Protein AF-A0A8S3SAE7-F1 (afdb_monomer)

Radius of gyration: 24.14 Å; Cα contacts (8 Å, |Δi|>4): 87; chains: 1; bounding box: 45×68×53 Å

Structure (mmCIF, N/CA/C/O backbone):
data_AF-A0A8S3SAE7-F1
#
_entry.id   AF-A0A8S3SAE7-F1
#
loop_
_atom_site.group_PDB
_atom_site.id
_atom_site.type_symbol
_atom_site.label_atom_id
_atom_site.label_alt_id
_atom_site.label_comp_id
_atom_site.label_asym_id
_atom_site.label_entity_id
_atom_site.label_seq_id
_atom_site.pdbx_PDB_ins_code
_atom_site.Cartn_x
_atom_site.Cartn_y
_atom_site.Cartn_z
_atom_site.occupancy
_atom_site.B_iso_or_equiv
_atom_site.auth_seq_id
_atom_site.auth_comp_id
_atom_site.auth_asym_id
_atom_site.auth_atom_id
_atom_site.pdbx_PDB_model_num
ATOM 1 N N . MET A 1 1 ? -17.101 3.434 15.529 1.00 53.03 1 MET A N 1
ATOM 2 C CA . MET A 1 1 ? -16.569 3.908 14.226 1.00 53.03 1 MET A CA 1
ATOM 3 C C . MET A 1 1 ? -16.354 2.682 13.345 1.00 53.03 1 MET A C 1
ATOM 5 O O . MET A 1 1 ? -16.232 1.608 13.923 1.00 53.03 1 MET A O 1
ATOM 9 N N . PRO A 1 2 ? -16.401 2.762 12.004 1.00 58.50 2 PRO A N 1
ATOM 10 C CA . PRO A 1 2 ? -16.362 1.563 11.173 1.00 58.50 2 PRO A CA 1
ATOM 11 C C . PRO A 1 2 ? -14.932 1.008 11.157 1.00 58.50 2 PRO A C 1
ATOM 13 O O . PRO A 1 2 ? -14.139 1.357 10.289 1.00 58.50 2 PRO A O 1
ATOM 16 N N . ASN A 1 3 ? -14.592 0.168 12.139 1.00 67.94 3 ASN A N 1
ATOM 17 C CA . ASN A 1 3 ? -13.267 -0.455 12.265 1.00 67.94 3 ASN A CA 1
ATOM 18 C C . ASN A 1 3 ? -12.884 -1.202 10.973 1.00 67.94 3 ASN A C 1
ATOM 20 O O . ASN A 1 3 ? -11.733 -1.185 10.555 1.00 67.94 3 ASN A O 1
ATOM 24 N N . TYR A 1 4 ? -13.876 -1.766 10.276 1.00 73.88 4 TYR A N 1
ATOM 25 C CA . TYR A 1 4 ? -13.697 -2.432 8.986 1.00 73.88 4 TYR A CA 1
ATOM 26 C C . TYR A 1 4 ? -13.246 -1.487 7.861 1.00 73.88 4 TYR A C 1
ATOM 28 O O . TYR A 1 4 ? -12.428 -1.881 7.039 1.00 73.88 4 TYR A O 1
ATOM 36 N N . ALA A 1 5 ? -13.726 -0.238 7.814 1.00 73.00 5 ALA A N 1
ATOM 37 C CA . ALA A 1 5 ? -13.374 0.693 6.738 1.00 73.00 5 ALA A CA 1
ATOM 38 C C . ALA A 1 5 ? -11.902 1.117 6.825 1.00 73.00 5 ALA A C 1
ATOM 40 O O . ALA A 1 5 ? -11.246 1.315 5.806 1.00 73.00 5 ALA A O 1
ATOM 41 N N . ILE A 1 6 ? -11.380 1.209 8.051 1.00 73.81 6 ILE A N 1
ATOM 42 C CA . ILE A 1 6 ? -9.966 1.477 8.316 1.00 73.81 6 ILE A CA 1
ATOM 43 C C . ILE A 1 6 ? -9.106 0.272 7.918 1.00 73.81 6 ILE A C 1
ATOM 45 O O . ILE A 1 6 ? -8.094 0.441 7.248 1.00 73.81 6 ILE A O 1
ATOM 49 N N . VAL A 1 7 ? -9.534 -0.943 8.269 1.00 75.56 7 VAL A N 1
ATOM 50 C CA . VAL A 1 7 ? -8.826 -2.176 7.892 1.00 75.56 7 VAL A CA 1
ATOM 51 C C . VAL A 1 7 ? -8.757 -2.336 6.372 1.00 75.56 7 VAL A C 1
ATOM 53 O O . VA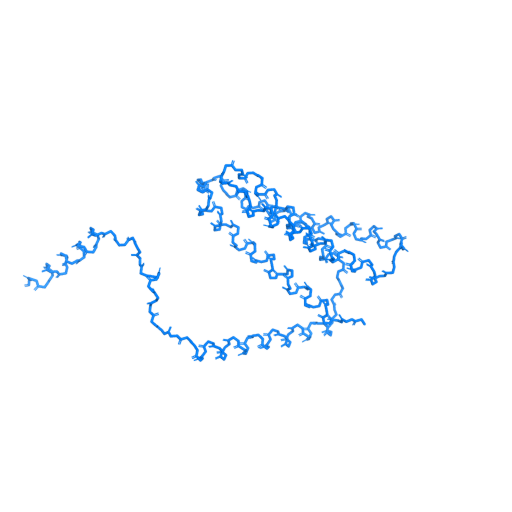L A 1 7 ? -7.683 -2.578 5.832 1.00 75.56 7 VAL A O 1
ATOM 56 N N . VAL A 1 8 ? -9.875 -2.138 5.670 1.00 78.25 8 VAL A N 1
ATOM 57 C CA . VAL A 1 8 ? -9.914 -2.203 4.200 1.00 78.25 8 VAL A CA 1
ATOM 58 C C . VAL A 1 8 ? -9.041 -1.109 3.583 1.00 78.25 8 VAL A C 1
ATOM 60 O O . VAL A 1 8 ? -8.270 -1.387 2.671 1.00 78.25 8 VAL A O 1
ATOM 63 N N . SER A 1 9 ? -9.107 0.113 4.124 1.00 75.31 9 SER A N 1
ATOM 64 C CA . SER A 1 9 ? -8.238 1.227 3.731 1.00 75.31 9 SER A CA 1
ATOM 65 C C . SER A 1 9 ? -6.748 0.859 3.795 1.00 75.31 9 SER A C 1
ATOM 67 O O . SER A 1 9 ? -6.010 1.191 2.864 1.00 75.31 9 SER A O 1
ATOM 69 N N . ASN A 1 10 ? -6.336 0.164 4.860 1.00 75.69 10 ASN A N 1
ATOM 70 C CA . ASN A 1 10 ? -4.964 -0.287 5.059 1.00 75.69 10 ASN A CA 1
ATOM 71 C C . ASN A 1 10 ? -4.545 -1.339 4.043 1.00 75.69 10 ASN A C 1
ATOM 73 O O . ASN A 1 10 ? -3.554 -1.162 3.348 1.00 75.69 10 ASN A O 1
ATOM 77 N N . ILE A 1 11 ? -5.358 -2.384 3.890 1.00 78.25 11 ILE A N 1
ATOM 78 C CA . ILE A 1 11 ? -5.071 -3.475 2.957 1.00 78.25 11 ILE A CA 1
ATOM 79 C C . ILE A 1 11 ? -4.871 -2.930 1.539 1.00 78.25 11 ILE A C 1
ATOM 81 O O . ILE A 1 11 ? -3.949 -3.347 0.847 1.00 78.25 11 ILE A O 1
ATOM 85 N N . THR A 1 12 ? -5.696 -1.972 1.106 1.00 79.38 12 THR A N 1
ATOM 86 C CA . THR A 1 12 ? -5.551 -1.348 -0.216 1.00 79.38 12 THR A CA 1
ATOM 87 C C . THR A 1 12 ? -4.252 -0.555 -0.355 1.00 79.38 12 THR A C 1
ATOM 89 O O . THR A 1 12 ? -3.626 -0.608 -1.412 1.00 79.38 12 THR A O 1
ATOM 92 N N . CYS A 1 13 ? -3.847 0.183 0.681 1.00 74.19 13 CYS A N 1
ATOM 93 C CA . CYS A 1 13 ? -2.623 0.978 0.627 1.00 74.19 13 CYS A CA 1
ATOM 94 C C . CYS A 1 13 ? -1.376 0.093 0.673 1.00 74.19 13 CYS A C 1
ATOM 96 O O . CYS A 1 13 ? -0.511 0.231 -0.188 1.00 74.19 13 CYS A O 1
ATOM 98 N N . ASP A 1 14 ? -1.339 -0.873 1.596 1.00 76.38 14 ASP A N 1
ATOM 99 C CA . ASP A 1 14 ? -0.269 -1.864 1.703 1.00 76.38 14 ASP A CA 1
ATOM 100 C C . ASP A 1 14 ? -0.117 -2.620 0.379 1.00 76.38 14 ASP A C 1
ATOM 102 O O . ASP A 1 14 ? 0.975 -2.689 -0.176 1.00 76.38 14 ASP A O 1
ATOM 106 N N . TRP A 1 15 ? -1.220 -3.119 -0.189 1.00 78.69 15 TRP A N 1
ATOM 107 C CA . TRP A 1 15 ? -1.202 -3.812 -1.477 1.00 78.69 15 TRP A CA 1
ATOM 108 C C . TRP A 1 15 ? -0.644 -2.939 -2.605 1.00 78.69 15 TRP A C 1
ATOM 110 O O . TRP A 1 15 ? 0.219 -3.390 -3.359 1.00 78.69 15 TRP A O 1
ATOM 120 N N . GLY A 1 16 ? -1.117 -1.694 -2.729 1.00 74.31 16 GLY A N 1
ATOM 121 C CA . GLY A 1 16 ? -0.660 -0.765 -3.763 1.00 74.31 16 GLY A CA 1
ATOM 122 C C . GLY A 1 16 ? 0.819 -0.409 -3.618 1.00 74.31 16 GLY A C 1
ATOM 123 O O . GLY A 1 16 ? 1.561 -0.456 -4.598 1.00 74.31 16 GLY A O 1
ATOM 124 N N . LEU A 1 17 ? 1.263 -0.121 -2.393 1.00 71.75 17 LEU A N 1
ATOM 125 C CA . LEU A 1 17 ? 2.653 0.188 -2.083 1.00 71.75 17 LEU A CA 1
ATOM 126 C C . LEU A 1 17 ? 3.567 -1.008 -2.362 1.00 71.75 17 LEU A C 1
ATOM 128 O O . LEU A 1 17 ? 4.572 -0.840 -3.046 1.00 71.75 17 LEU A O 1
ATOM 132 N N . TYR A 1 18 ? 3.211 -2.205 -1.884 1.00 72.69 18 TYR A N 1
ATOM 133 C CA . TYR A 1 18 ? 3.999 -3.418 -2.114 1.00 72.69 18 TYR A CA 1
ATOM 134 C C . TYR A 1 18 ? 4.082 -3.765 -3.595 1.00 72.69 18 TYR A C 1
ATOM 136 O O . TYR A 1 18 ? 5.172 -4.018 -4.093 1.00 72.69 18 TYR A O 1
ATOM 144 N N . THR A 1 19 ? 2.958 -3.708 -4.310 1.00 76.25 19 THR A N 1
ATOM 145 C CA . THR A 1 19 ? 2.910 -3.920 -5.762 1.00 76.25 19 THR A CA 1
ATOM 146 C C . THR A 1 19 ? 3.891 -2.986 -6.468 1.00 76.25 19 THR A C 1
ATOM 148 O O . THR A 1 19 ? 4.748 -3.439 -7.221 1.00 76.25 19 THR A O 1
ATOM 151 N N . LEU A 1 20 ? 3.828 -1.684 -6.183 1.00 69.06 20 LEU A N 1
ATOM 152 C CA . LEU A 1 20 ? 4.738 -0.711 -6.785 1.00 69.06 20 LEU A CA 1
ATOM 153 C C . LEU A 1 20 ? 6.193 -0.995 -6.418 1.00 69.06 20 LEU A C 1
ATOM 155 O O . LEU A 1 20 ? 7.035 -1.055 -7.304 1.00 69.06 20 LEU A O 1
ATOM 159 N N . LEU A 1 21 ? 6.485 -1.236 -5.142 1.00 67.94 21 LEU A N 1
ATOM 160 C CA . LEU A 1 21 ? 7.829 -1.549 -4.659 1.00 67.94 21 LEU A CA 1
ATOM 161 C C . LEU A 1 21 ? 8.436 -2.768 -5.371 1.00 67.94 21 LEU A C 1
ATOM 163 O O . LEU A 1 21 ? 9.605 -2.742 -5.749 1.00 67.94 21 LEU A O 1
ATOM 167 N N . THR A 1 22 ? 7.632 -3.815 -5.574 1.00 71.00 22 THR A N 1
ATOM 168 C CA . THR A 1 22 ? 8.045 -5.059 -6.229 1.00 71.00 22 THR A CA 1
ATOM 169 C C . THR A 1 22 ? 8.258 -4.884 -7.731 1.00 71.00 22 THR A C 1
ATOM 171 O O . THR A 1 22 ? 9.202 -5.457 -8.266 1.00 71.00 22 THR A O 1
ATOM 174 N N . TYR A 1 23 ? 7.438 -4.078 -8.412 1.00 68.38 23 TYR A N 1
ATOM 175 C CA . TYR A 1 23 ? 7.552 -3.877 -9.861 1.00 68.38 23 TYR A CA 1
ATOM 176 C C . TYR A 1 23 ? 8.497 -2.740 -10.268 1.00 68.38 23 TYR A C 1
ATOM 178 O O . TYR A 1 23 ? 8.923 -2.712 -11.418 1.00 68.38 23 TYR A O 1
ATOM 186 N N . ILE A 1 24 ? 8.881 -1.835 -9.359 1.00 67.88 24 ILE A N 1
ATOM 187 C CA . ILE A 1 24 ? 9.897 -0.794 -9.608 1.00 67.88 24 ILE A CA 1
ATOM 188 C C . ILE A 1 24 ? 11.199 -1.357 -10.215 1.00 67.88 24 ILE A C 1
ATOM 190 O O . ILE A 1 24 ? 11.619 -0.833 -11.248 1.00 67.88 24 ILE A O 1
ATOM 194 N N . PRO A 1 25 ? 11.849 -2.398 -9.653 1.00 60.59 25 PRO A N 1
ATOM 195 C CA . PRO A 1 25 ? 13.101 -2.915 -10.212 1.00 60.59 25 PRO A CA 1
ATOM 196 C C . PRO A 1 25 ? 12.914 -3.552 -11.595 1.00 60.59 25 PRO A C 1
ATOM 198 O O . PRO A 1 25 ? 13.754 -3.356 -12.470 1.00 60.59 25 PRO A O 1
ATOM 201 N N . THR A 1 26 ? 11.801 -4.253 -11.822 1.00 64.25 26 THR A N 1
ATOM 202 C CA . THR A 1 26 ? 11.459 -4.848 -13.124 1.00 64.25 26 THR A CA 1
ATOM 203 C C . THR A 1 26 ? 11.170 -3.769 -14.168 1.00 64.25 26 THR A C 1
ATOM 205 O O . THR A 1 26 ? 11.723 -3.804 -15.260 1.00 64.25 26 THR A O 1
ATOM 208 N N . TYR A 1 27 ? 10.408 -2.732 -13.809 1.00 64.50 27 TYR A N 1
ATOM 209 C CA . TYR A 1 27 ? 10.150 -1.570 -14.663 1.00 64.50 27 TYR A CA 1
ATOM 210 C C . TYR A 1 27 ? 11.443 -0.836 -15.048 1.00 64.50 27 TYR A C 1
ATOM 212 O O . TYR A 1 27 ? 11.647 -0.489 -16.210 1.00 64.50 27 TYR A O 1
ATOM 220 N N . MET A 1 28 ? 12.354 -0.630 -14.091 1.00 59.62 28 MET A N 1
ATOM 221 C CA . MET A 1 28 ? 13.653 -0.005 -14.359 1.00 59.62 28 MET A CA 1
ATOM 222 C C . MET A 1 28 ? 14.570 -0.866 -15.240 1.00 59.62 28 MET A C 1
ATOM 224 O O . MET A 1 28 ? 15.429 -0.313 -15.923 1.00 59.62 28 MET A O 1
ATOM 228 N N . ASN A 1 29 ? 14.413 -2.191 -15.244 1.00 54.66 29 ASN A N 1
ATOM 229 C CA . ASN A 1 29 ? 15.194 -3.082 -16.103 1.00 54.66 29 ASN A CA 1
ATOM 230 C C . ASN A 1 29 ? 14.606 -3.134 -17.524 1.00 54.66 29 ASN A C 1
ATOM 232 O O . ASN A 1 29 ? 15.287 -2.802 -18.496 1.00 54.66 29 ASN A O 1
ATOM 236 N N . ASP A 1 30 ? 13.311 -3.431 -17.624 1.00 55.91 30 ASP A N 1
ATOM 237 C CA . ASP A 1 30 ? 12.653 -3.761 -18.889 1.00 55.91 30 ASP A CA 1
ATOM 238 C C . ASP A 1 30 ? 12.303 -2.524 -19.729 1.00 55.91 30 ASP A C 1
ATOM 240 O O . ASP A 1 30 ? 12.426 -2.548 -20.956 1.00 55.91 30 ASP A O 1
ATOM 244 N N . VAL A 1 31 ? 11.888 -1.422 -19.089 1.00 55.84 31 VAL A N 1
ATOM 245 C CA . VAL A 1 31 ? 11.412 -0.205 -19.781 1.00 55.84 31 VAL A CA 1
ATOM 246 C C . VAL A 1 31 ? 12.526 0.829 -19.958 1.00 55.84 31 VAL A C 1
ATOM 248 O O . VAL A 1 31 ? 12.522 1.600 -20.918 1.00 55.84 31 VAL A O 1
ATOM 251 N N . LEU A 1 32 ? 13.494 0.855 -19.040 1.00 51.69 32 LEU A N 1
ATOM 252 C CA . LEU A 1 32 ? 14.488 1.929 -18.947 1.00 51.69 32 LEU A CA 1
ATOM 253 C C . LEU A 1 32 ? 15.868 1.556 -19.508 1.00 51.69 32 LEU A C 1
ATOM 255 O O . LEU A 1 32 ? 16.659 2.456 -19.781 1.00 51.69 32 LEU A O 1
ATOM 259 N N . LYS A 1 33 ? 16.159 0.253 -19.673 1.00 55.09 33 LYS A N 1
ATOM 260 C CA . LYS A 1 33 ? 17.420 -0.299 -20.214 1.00 55.09 33 LYS A CA 1
ATOM 261 C C . LYS A 1 33 ? 18.700 0.323 -19.629 1.00 55.09 33 LYS A C 1
ATOM 263 O O . LYS A 1 33 ? 19.691 0.491 -20.339 1.00 55.09 33 LYS A O 1
ATOM 268 N N . LEU A 1 34 ? 18.688 0.700 -18.350 1.00 53.72 34 LEU A N 1
ATOM 269 C CA . LEU A 1 34 ? 19.853 1.306 -17.707 1.00 53.72 34 LEU A CA 1
ATOM 270 C C . LEU A 1 34 ? 20.878 0.247 -17.299 1.00 53.72 34 LEU A C 1
ATOM 272 O O . LEU A 1 34 ? 20.532 -0.792 -16.741 1.00 53.72 34 LEU A O 1
ATOM 276 N N . ASP A 1 35 ? 22.148 0.560 -17.547 1.00 51.00 35 ASP A N 1
ATOM 277 C CA . ASP A 1 35 ? 23.290 -0.288 -17.223 1.00 51.00 35 ASP A CA 1
ATOM 278 C C . ASP A 1 35 ? 23.339 -0.599 -15.711 1.00 51.00 35 ASP A C 1
ATOM 280 O O . ASP A 1 35 ? 23.174 0.276 -14.851 1.00 51.00 35 ASP A O 1
ATOM 284 N N . ILE A 1 36 ? 23.536 -1.873 -15.379 1.00 55.34 36 ILE A N 1
ATOM 285 C CA . ILE A 1 36 ? 23.192 -2.497 -14.086 1.00 55.34 36 ILE A CA 1
ATOM 286 C C . ILE A 1 36 ? 24.007 -1.887 -12.922 1.00 55.34 36 ILE A C 1
ATOM 288 O O . ILE A 1 36 ? 23.593 -1.914 -11.762 1.00 55.34 36 ILE A O 1
ATOM 292 N N . THR A 1 37 ? 25.139 -1.24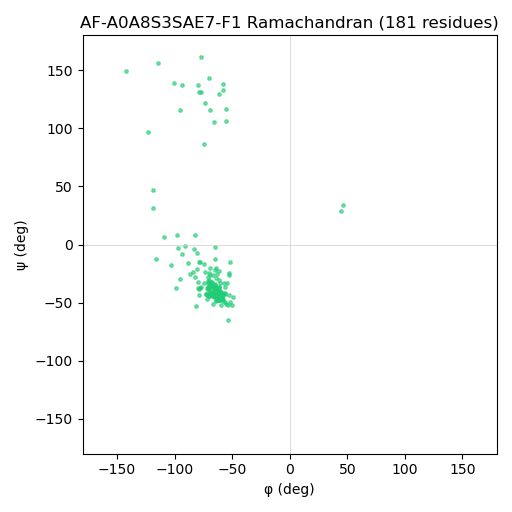9 -13.232 1.00 54.75 37 THR A N 1
ATOM 293 C CA . THR A 1 37 ? 26.117 -0.738 -12.260 1.00 54.75 37 THR A CA 1
ATOM 294 C C . THR A 1 37 ? 25.750 0.629 -11.657 1.00 54.75 37 THR A C 1
ATOM 296 O O . THR A 1 37 ? 26.101 0.905 -10.512 1.00 54.75 37 THR A O 1
ATOM 299 N N . THR A 1 38 ? 25.004 1.492 -12.362 1.00 53.28 38 THR A N 1
ATOM 300 C CA . THR A 1 38 ? 24.549 2.807 -11.832 1.00 53.28 38 THR A CA 1
ATOM 301 C C . THR A 1 38 ? 23.145 2.732 -11.207 1.00 53.28 38 THR A C 1
ATOM 303 O O . THR A 1 38 ? 22.688 3.659 -10.535 1.00 53.28 38 THR A O 1
ATOM 306 N N . ASN A 1 39 ? 22.475 1.590 -11.370 1.00 51.75 39 ASN A N 1
ATOM 307 C CA . ASN A 1 39 ? 21.072 1.373 -11.024 1.00 51.75 39 ASN A CA 1
ATOM 308 C C . ASN A 1 39 ? 20.836 1.089 -9.525 1.00 51.75 39 ASN A C 1
ATOM 310 O O . ASN A 1 39 ? 19.743 1.322 -9.007 1.00 51.75 39 ASN A O 1
ATOM 314 N N . GLY A 1 40 ? 21.864 0.652 -8.787 1.00 61.84 40 GLY A N 1
ATOM 315 C CA . GLY A 1 40 ? 21.759 0.365 -7.348 1.00 61.84 40 GLY A CA 1
ATOM 316 C C . GLY A 1 40 ? 21.462 1.598 -6.481 1.00 61.84 40 GLY A C 1
ATOM 317 O O . GLY A 1 40 ? 20.721 1.512 -5.498 1.00 61.84 40 GLY A O 1
ATOM 318 N N . LEU A 1 41 ? 21.974 2.774 -6.865 1.00 62.00 41 LEU A N 1
ATOM 319 C CA . LEU A 1 41 ? 21.685 4.028 -6.161 1.00 62.00 41 LEU A CA 1
ATOM 320 C C . LEU A 1 41 ? 20.244 4.498 -6.420 1.00 62.00 41 LEU A C 1
ATOM 322 O O . LEU A 1 41 ? 19.537 4.878 -5.492 1.00 62.00 41 LEU A O 1
ATOM 326 N N . PHE A 1 42 ? 19.775 4.401 -7.665 1.00 62.28 42 PHE A N 1
ATOM 327 C CA . PHE A 1 42 ? 18.394 4.743 -8.021 1.00 62.28 42 PHE A CA 1
ATOM 328 C C . PHE A 1 42 ? 17.366 3.773 -7.438 1.00 62.28 42 PHE A C 1
ATOM 330 O O . PHE A 1 42 ? 16.298 4.201 -7.007 1.00 62.28 42 PHE A O 1
ATOM 337 N N . SER A 1 43 ? 17.713 2.490 -7.347 1.00 62.34 43 SER A N 1
ATOM 338 C CA . SER A 1 43 ? 16.851 1.467 -6.755 1.00 62.34 43 SER A CA 1
ATOM 339 C C . SER A 1 43 ? 16.738 1.603 -5.235 1.00 62.34 43 SER A C 1
ATOM 341 O O . SER A 1 43 ? 15.715 1.233 -4.678 1.00 62.34 43 SER A O 1
ATOM 343 N N . SER A 1 44 ? 17.746 2.155 -4.548 1.00 72.38 44 SER A N 1
ATOM 344 C CA . SER A 1 44 ? 17.731 2.337 -3.084 1.00 72.38 44 SER A CA 1
ATOM 345 C C . SER A 1 44 ? 17.063 3.640 -2.624 1.00 72.38 44 SER A C 1
ATOM 347 O O . SER A 1 44 ? 16.515 3.690 -1.520 1.00 72.38 44 SER A O 1
ATOM 349 N N . LEU A 1 45 ? 17.029 4.672 -3.474 1.00 68.94 45 LEU A N 1
ATOM 350 C CA . LEU A 1 45 ? 16.357 5.949 -3.204 1.00 68.94 45 LEU A CA 1
ATOM 351 C C . LEU A 1 45 ? 14.888 5.833 -2.747 1.00 68.94 45 LEU A C 1
ATOM 353 O O . LEU A 1 45 ? 14.565 6.436 -1.723 1.00 68.94 45 LEU A O 1
ATOM 357 N N . PRO A 1 46 ? 13.991 5.077 -3.412 1.00 66.38 46 PRO A N 1
ATOM 358 C CA . PRO A 1 46 ? 12.594 4.984 -2.980 1.00 66.38 46 PRO A CA 1
ATOM 359 C C . PRO A 1 46 ? 12.450 4.403 -1.567 1.00 66.38 46 PRO A C 1
ATOM 361 O O . PRO A 1 46 ? 11.597 4.853 -0.805 1.00 66.38 46 PRO A O 1
ATOM 364 N N . TYR A 1 47 ? 13.331 3.482 -1.171 1.00 68.25 47 TYR A N 1
ATOM 365 C CA . TYR A 1 47 ? 13.334 2.903 0.174 1.00 68.25 47 TYR A CA 1
ATOM 366 C C . TYR A 1 47 ? 13.814 3.903 1.234 1.00 68.25 47 TYR A C 1
ATOM 368 O O . TYR A 1 47 ? 13.204 4.019 2.297 1.00 68.25 47 TYR A O 1
ATOM 376 N N . ILE A 1 48 ? 14.882 4.656 0.947 1.00 72.44 48 ILE A N 1
ATOM 377 C CA . ILE A 1 48 ? 15.424 5.669 1.868 1.00 72.44 48 ILE A CA 1
ATOM 378 C C . ILE A 1 48 ? 14.424 6.816 2.054 1.00 72.44 48 ILE A C 1
ATOM 380 O O . ILE A 1 48 ? 14.183 7.260 3.179 1.00 72.44 48 ILE A O 1
ATOM 384 N N . VAL A 1 49 ? 13.808 7.281 0.963 1.00 68.25 49 VAL A N 1
ATOM 385 C CA . VAL A 1 49 ? 12.830 8.373 1.017 1.00 68.25 49 VAL A CA 1
ATOM 386 C C . VAL A 1 49 ? 11.552 7.936 1.729 1.00 68.25 49 VAL A C 1
ATOM 388 O O . VAL A 1 49 ? 11.008 8.714 2.516 1.00 68.25 49 VAL A O 1
ATOM 391 N N . PHE A 1 50 ? 11.103 6.693 1.542 1.00 69.69 50 PHE A N 1
ATOM 392 C CA . PHE A 1 50 ? 9.985 6.143 2.309 1.00 69.69 50 PHE A CA 1
ATOM 393 C C . PHE A 1 50 ? 10.246 6.237 3.818 1.00 69.69 50 PHE A C 1
ATOM 395 O O . PHE A 1 50 ? 9.451 6.831 4.548 1.00 69.69 50 PHE A O 1
ATOM 402 N N . TRP A 1 51 ? 11.410 5.762 4.271 1.00 71.75 51 TRP A N 1
ATOM 403 C CA . TRP A 1 51 ? 11.813 5.844 5.676 1.00 71.75 51 TRP A CA 1
ATOM 404 C C . TRP A 1 51 ? 11.867 7.283 6.201 1.00 71.75 51 TRP A C 1
ATOM 406 O O . TRP A 1 51 ? 11.310 7.570 7.262 1.00 71.75 51 TRP A O 1
ATOM 416 N N . ALA A 1 52 ? 12.477 8.208 5.457 1.00 72.38 52 ALA A N 1
ATOM 417 C CA . ALA A 1 52 ? 12.550 9.613 5.856 1.00 72.38 52 ALA A CA 1
ATOM 418 C C . ALA A 1 52 ? 11.157 10.260 5.968 1.00 72.38 52 ALA A C 1
ATOM 420 O O . ALA A 1 52 ? 10.881 11.001 6.914 1.00 72.38 52 ALA A O 1
ATOM 421 N N . THR A 1 53 ? 10.251 9.938 5.041 1.00 69.19 53 THR A N 1
ATOM 422 C CA . THR A 1 53 ? 8.903 10.516 5.030 1.00 69.19 53 THR A CA 1
ATOM 423 C C . THR A 1 53 ? 8.051 10.003 6.190 1.00 69.19 53 THR A C 1
ATOM 425 O O . THR A 1 53 ? 7.277 10.774 6.750 1.00 69.19 53 THR A O 1
ATOM 428 N N . VAL A 1 54 ? 8.226 8.747 6.617 1.00 67.19 54 VAL A N 1
ATOM 429 C CA . VAL A 1 54 ? 7.544 8.192 7.801 1.00 67.19 54 VAL A CA 1
ATOM 430 C C . VAL A 1 54 ? 7.936 8.954 9.074 1.00 67.19 54 VAL A C 1
ATOM 432 O O . VAL A 1 54 ? 7.066 9.321 9.866 1.00 67.19 54 VAL A O 1
ATOM 435 N N . PHE A 1 55 ? 9.222 9.279 9.244 1.00 74.88 55 PHE A N 1
ATOM 436 C CA . PHE A 1 55 ? 9.692 10.093 10.373 1.00 74.88 55 PHE A CA 1
ATOM 437 C C . PHE A 1 55 ? 9.121 11.519 10.344 1.00 74.88 55 PHE A C 1
ATOM 439 O O . PHE A 1 55 ? 8.611 12.006 11.357 1.00 74.88 55 PHE A O 1
ATOM 446 N N . CYS A 1 56 ? 9.145 12.182 9.184 1.00 73.25 56 CYS A N 1
ATOM 447 C CA . CYS A 1 56 ? 8.559 13.517 9.027 1.00 73.25 56 CYS A CA 1
ATOM 448 C C . CYS A 1 56 ? 7.032 13.513 9.211 1.00 73.25 56 CYS A C 1
ATOM 450 O O . CYS A 1 56 ? 6.476 14.443 9.796 1.00 73.25 56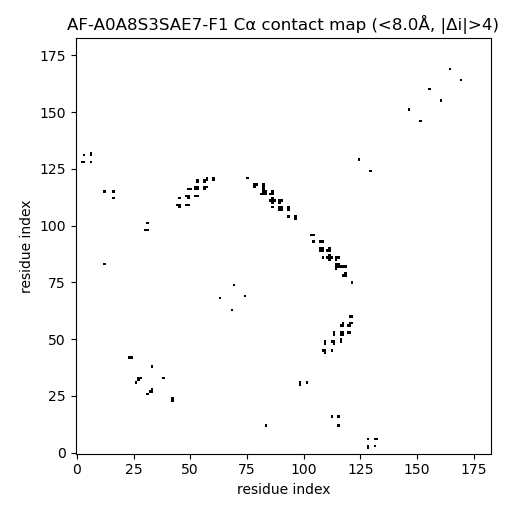 CYS A O 1
ATOM 452 N N . GLY A 1 57 ? 6.355 12.460 8.752 1.00 66.81 57 GLY A N 1
ATOM 453 C CA . GLY A 1 57 ? 4.917 12.264 8.903 1.00 66.81 57 GLY A CA 1
ATOM 454 C C . GLY A 1 57 ? 4.487 12.090 10.353 1.00 66.81 57 GLY A C 1
ATOM 455 O O . GLY A 1 57 ? 3.424 12.586 10.721 1.00 66.81 57 GLY A O 1
ATOM 456 N N . GLY A 1 58 ? 5.317 11.451 11.185 1.00 69.94 58 GLY A N 1
ATOM 457 C CA . GLY A 1 58 ? 5.138 11.398 12.641 1.00 69.94 58 GLY A CA 1
ATOM 458 C C . GLY A 1 58 ? 5.133 12.790 13.264 1.00 69.94 58 GLY A C 1
ATOM 459 O O . GLY A 1 58 ? 4.174 13.176 13.928 1.00 69.94 58 GLY A O 1
ATOM 460 N N . TRP A 1 59 ? 6.155 13.587 12.951 1.00 70.38 59 TRP A N 1
ATOM 461 C CA . TRP A 1 59 ? 6.294 14.942 13.484 1.00 70.38 59 TRP A CA 1
ATOM 462 C C . TRP A 1 59 ? 5.166 15.878 13.025 1.00 70.38 59 TRP A C 1
ATOM 464 O O . TRP A 1 59 ? 4.625 16.652 13.814 1.00 70.38 59 TRP A O 1
ATOM 474 N N . LEU A 1 60 ? 4.757 15.772 11.756 1.00 67.88 60 LEU A N 1
ATOM 475 C CA . LEU A 1 60 ? 3.640 16.543 11.213 1.00 67.88 60 LEU A CA 1
ATOM 476 C C . LEU A 1 60 ? 2.298 16.124 11.835 1.00 67.88 60 LEU A C 1
ATOM 478 O O . LEU A 1 60 ? 1.470 16.981 12.147 1.00 67.88 60 LEU A O 1
ATOM 482 N N . ALA A 1 61 ? 2.079 14.822 12.035 1.00 63.00 61 ALA A N 1
ATOM 483 C CA . ALA A 1 61 ? 0.868 14.311 12.671 1.00 63.00 61 ALA A CA 1
ATOM 484 C C . ALA A 1 61 ? 0.757 14.761 14.131 1.00 63.00 61 ALA A C 1
ATOM 486 O O . ALA A 1 61 ? -0.326 15.174 14.556 1.00 63.00 61 ALA A O 1
ATOM 487 N N . ASP A 1 62 ? 1.864 14.755 14.874 1.00 67.19 62 ASP A N 1
ATOM 488 C CA . ASP A 1 62 ? 1.896 15.266 16.243 1.00 67.19 62 ASP A CA 1
ATOM 489 C C . ASP A 1 62 ? 1.663 16.786 16.281 1.00 67.19 62 ASP A C 1
ATOM 491 O O . ASP A 1 62 ? 0.820 17.249 17.051 1.00 67.19 62 ASP A O 1
ATOM 495 N N . PHE A 1 63 ? 2.247 17.554 15.352 1.00 69.06 63 PHE A N 1
ATOM 496 C CA . PHE A 1 63 ? 1.991 18.996 15.233 1.00 69.06 63 PHE A CA 1
ATOM 497 C C . PHE A 1 63 ? 0.504 19.329 15.001 1.00 69.06 63 PHE A C 1
ATOM 499 O O . PHE A 1 63 ? -0.044 20.243 15.624 1.00 69.06 63 PHE A O 1
ATOM 506 N N . PHE A 1 64 ? -0.189 18.586 14.132 1.00 62.78 64 PHE A N 1
ATOM 507 C CA . PHE A 1 64 ? -1.626 18.785 13.908 1.00 62.78 64 PHE A CA 1
ATOM 508 C C . PHE A 1 64 ? -2.486 18.321 15.088 1.00 62.78 64 PHE A C 1
ATOM 510 O O . PHE A 1 64 ? -3.544 18.908 15.348 1.00 62.78 64 PHE A O 1
ATOM 517 N N . ARG A 1 65 ? -2.043 17.290 15.815 1.00 62.00 65 ARG A N 1
ATOM 518 C CA . ARG A 1 65 ? -2.741 16.757 16.989 1.00 62.00 65 ARG A CA 1
ATOM 519 C C . ARG A 1 65 ? -2.661 17.709 18.183 1.00 62.00 65 ARG A C 1
ATOM 521 O O . ARG A 1 65 ? -3.673 17.902 18.861 1.00 62.00 65 ARG A O 1
ATOM 528 N N . ASP A 1 66 ? -1.529 18.384 18.361 1.00 66.25 66 ASP A N 1
ATOM 529 C CA . ASP A 1 66 ? -1.307 19.353 19.440 1.00 66.25 66 ASP A CA 1
ATOM 530 C C . ASP A 1 66 ? -2.138 20.634 19.286 1.00 66.25 66 ASP A C 1
ATOM 532 O O . ASP A 1 66 ? -2.502 21.277 20.272 1.00 66.25 66 ASP A O 1
ATOM 536 N N . ARG A 1 67 ? -2.523 20.994 18.056 1.00 67.75 67 ARG A N 1
ATOM 537 C CA . ARG A 1 67 ? -3.294 22.219 17.780 1.00 67.75 67 ARG A CA 1
ATOM 538 C C . ARG A 1 67 ? -4.810 22.079 17.980 1.00 67.75 67 ARG A C 1
ATOM 540 O O . ARG A 1 67 ? -5.506 23.080 17.842 1.00 67.75 67 ARG A O 1
ATOM 547 N N . LYS A 1 68 ? -5.340 20.883 18.298 1.00 64.12 68 LYS A N 1
ATOM 548 C CA . LYS A 1 68 ? -6.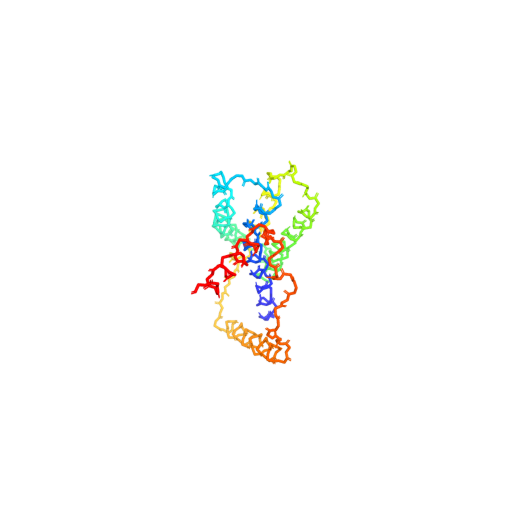783 20.588 18.532 1.00 64.12 68 LYS A CA 1
ATOM 549 C C . LYS A 1 68 ? -7.763 21.206 17.508 1.00 64.12 68 LYS A C 1
ATOM 551 O O . LYS A 1 68 ? -8.918 21.470 17.831 1.00 64.12 68 LYS A O 1
ATOM 556 N N . LEU A 1 69 ? -7.328 21.420 16.265 1.00 64.00 69 LEU A N 1
ATOM 557 C CA . LEU A 1 69 ? -8.103 22.138 15.241 1.00 64.00 69 LEU A CA 1
ATOM 558 C C . LEU A 1 69 ? -9.283 21.330 14.673 1.00 64.00 69 LEU A C 1
ATOM 560 O O . LEU A 1 69 ? -10.232 21.911 14.157 1.00 64.00 69 LEU A O 1
ATOM 564 N N . MET A 1 70 ? -9.241 19.998 14.752 1.00 59.59 70 MET A N 1
ATOM 565 C CA . MET A 1 70 ? -10.266 19.116 14.189 1.00 59.59 70 MET A CA 1
ATOM 566 C C . MET A 1 70 ? -10.538 17.908 15.089 1.00 59.59 70 MET A C 1
ATOM 568 O O . MET A 1 70 ? -9.647 17.399 15.769 1.00 59.59 70 MET A O 1
ATOM 572 N N . SER A 1 71 ? -11.781 17.417 15.049 1.00 70.06 71 SER A N 1
ATOM 573 C CA . SER A 1 71 ? -12.154 16.135 15.655 1.00 70.06 71 SER A CA 1
ATOM 574 C C . SER A 1 71 ? -11.317 15.001 15.058 1.00 70.06 71 SER A C 1
ATOM 576 O O . SER A 1 71 ? -11.141 14.926 13.839 1.00 70.06 71 SER A O 1
ATOM 578 N N . THR A 1 72 ? -10.863 14.078 15.907 1.00 66.31 72 THR A N 1
ATOM 579 C CA . THR A 1 72 ? -9.986 12.945 15.555 1.00 66.31 72 THR A CA 1
ATOM 580 C C . THR A 1 72 ? -10.507 12.104 14.388 1.00 66.31 72 THR A C 1
ATOM 582 O O . THR A 1 72 ? -9.723 11.512 13.654 1.00 66.31 72 THR A O 1
ATOM 585 N N . THR A 1 73 ? -11.825 12.080 14.168 1.00 68.75 73 THR A N 1
ATOM 586 C CA . THR A 1 73 ? -12.451 11.343 13.059 1.00 68.75 73 THR A CA 1
ATOM 587 C C . THR A 1 73 ? -12.345 12.081 11.722 1.00 68.75 73 THR A C 1
ATOM 589 O O . THR A 1 73 ? -12.122 11.449 10.692 1.00 68.75 73 THR A O 1
ATOM 592 N N . ASN A 1 74 ? -12.477 13.411 11.720 1.00 67.06 74 ASN A N 1
ATOM 593 C CA . ASN A 1 74 ? -12.407 14.207 10.492 1.00 67.06 74 ASN A CA 1
ATOM 594 C C . ASN A 1 74 ? -10.960 14.406 10.037 1.00 67.06 74 ASN A C 1
ATOM 596 O O . ASN A 1 74 ? -10.695 14.281 8.846 1.00 67.06 74 ASN A O 1
ATOM 600 N N . THR A 1 75 ? -10.015 14.585 10.967 1.00 67.81 75 THR A N 1
ATOM 601 C CA . THR A 1 75 ? -8.580 14.616 10.639 1.00 67.81 75 THR A CA 1
ATOM 602 C C . THR A 1 75 ? -8.140 13.317 9.968 1.00 67.81 75 THR A C 1
ATOM 604 O O . THR A 1 75 ? -7.487 13.362 8.931 1.00 67.81 75 THR A O 1
ATOM 607 N N . ARG A 1 76 ? -8.564 12.159 10.503 1.00 69.19 76 ARG A N 1
ATOM 608 C CA . ARG A 1 76 ? -8.259 10.836 9.929 1.00 69.19 76 ARG A CA 1
ATOM 609 C C . ARG A 1 76 ? -8.815 10.667 8.517 1.00 69.19 76 ARG A C 1
ATOM 611 O O . ARG A 1 76 ? -8.109 10.157 7.662 1.00 69.19 76 ARG A O 1
ATOM 618 N N . LYS A 1 77 ? -10.045 11.121 8.252 1.00 70.12 77 LYS A N 1
ATOM 619 C CA . LYS A 1 77 ? -10.633 11.067 6.902 1.00 70.12 77 LYS A CA 1
ATOM 620 C C . LYS A 1 77 ? -9.857 11.925 5.908 1.00 70.12 77 LYS A C 1
ATOM 622 O O . LYS A 1 77 ? -9.531 11.446 4.831 1.00 70.12 77 LYS A O 1
ATOM 627 N N . VAL A 1 78 ? -9.551 13.170 6.273 1.00 72.38 78 VAL A N 1
ATOM 628 C CA . VAL A 1 78 ? -8.840 14.097 5.383 1.00 72.38 78 VAL A CA 1
ATOM 629 C C . VAL A 1 78 ? -7.433 13.577 5.086 1.00 72.38 78 VAL A C 1
ATOM 631 O O . VAL A 1 78 ? -7.081 13.466 3.915 1.00 72.38 78 VAL A O 1
ATOM 634 N N . PHE A 1 79 ? -6.678 13.156 6.107 1.00 69.44 79 PHE A N 1
ATOM 635 C CA . PHE A 1 79 ? -5.350 12.564 5.912 1.00 69.44 79 PHE A CA 1
ATOM 636 C C . PHE A 1 79 ? -5.396 11.297 5.049 1.00 69.44 79 PHE A C 1
ATOM 638 O O . PHE A 1 79 ? -4.624 11.202 4.104 1.00 69.44 79 PHE A O 1
ATOM 645 N N . ASP A 1 80 ? -6.330 10.371 5.302 1.00 71.62 80 ASP A N 1
ATOM 646 C CA . ASP A 1 80 ? -6.464 9.131 4.517 1.00 71.62 80 ASP A CA 1
ATOM 647 C C . ASP A 1 80 ? -6.801 9.419 3.045 1.00 71.62 80 ASP A C 1
ATOM 649 O O . ASP A 1 80 ? -6.214 8.835 2.140 1.00 71.62 80 ASP A O 1
ATOM 653 N N . THR A 1 81 ? -7.711 10.363 2.783 1.00 75.50 81 THR A N 1
ATOM 654 C CA . THR A 1 81 ? -8.094 10.718 1.406 1.00 75.50 81 THR A CA 1
ATOM 655 C C . THR A 1 81 ? -6.980 11.428 0.642 1.00 75.50 81 THR A C 1
ATOM 657 O O . THR A 1 81 ? -6.741 11.096 -0.516 1.00 75.50 81 THR A O 1
ATOM 660 N N . VAL A 1 82 ? -6.262 12.360 1.276 1.00 74.50 82 VAL A N 1
ATOM 661 C CA . VAL A 1 82 ? -5.147 13.082 0.643 1.00 74.50 82 VAL A CA 1
ATOM 662 C C . VAL A 1 82 ? -3.965 12.140 0.402 1.00 74.50 82 VAL A C 1
ATOM 664 O O . VAL A 1 82 ? -3.392 12.151 -0.687 1.00 74.50 82 VAL A O 1
ATOM 667 N N . ALA A 1 83 ? -3.663 11.265 1.367 1.00 70.25 83 ALA A N 1
ATOM 668 C CA . ALA A 1 83 ? -2.598 10.269 1.267 1.00 70.25 83 ALA A CA 1
ATOM 669 C C . ALA A 1 83 ? -2.849 9.213 0.180 1.00 70.25 83 ALA A C 1
ATOM 671 O O . ALA A 1 83 ? -1.896 8.610 -0.292 1.00 70.25 83 ALA A O 1
ATOM 672 N N . LYS A 1 84 ? -4.102 9.000 -0.246 1.00 72.50 84 LYS A N 1
ATOM 673 C CA . LYS A 1 84 ? -4.458 8.047 -1.315 1.00 72.50 84 LYS A CA 1
ATOM 674 C C . LYS A 1 84 ? -4.662 8.685 -2.679 1.00 72.50 84 LYS A C 1
ATOM 676 O O . LYS A 1 84 ? -4.288 8.099 -3.692 1.00 72.50 84 LYS A O 1
ATOM 681 N N . LEU A 1 85 ? -5.246 9.880 -2.719 1.00 78.88 85 LEU A N 1
ATOM 682 C CA . LEU A 1 85 ? -5.448 10.609 -3.971 1.00 78.88 85 LEU A CA 1
ATOM 683 C C . LEU A 1 85 ? -4.130 11.141 -4.542 1.00 78.88 85 LEU A C 1
ATOM 685 O O . LEU A 1 85 ? -3.974 11.157 -5.761 1.00 78.88 85 LEU A O 1
ATOM 689 N N . GLY A 1 86 ? -3.175 11.510 -3.680 1.00 76.19 86 GLY A N 1
ATOM 690 C CA . GLY A 1 86 ? -1.821 11.894 -4.085 1.00 76.19 86 GLY A CA 1
ATOM 691 C C . GLY A 1 86 ? -1.156 10.825 -4.961 1.00 76.19 86 GLY A C 1
ATOM 692 O O . GLY A 1 86 ? -0.982 11.067 -6.156 1.00 76.19 86 GLY A O 1
ATOM 693 N N . PRO A 1 87 ? -0.885 9.618 -4.432 1.00 69.69 87 PRO A N 1
ATOM 694 C CA . PRO A 1 87 ? -0.287 8.535 -5.200 1.00 69.69 87 PRO A CA 1
ATOM 695 C C . PRO A 1 87 ? -1.128 8.162 -6.425 1.00 69.69 87 PRO A C 1
ATOM 697 O O . PRO A 1 87 ? -0.571 8.002 -7.505 1.00 69.69 87 PRO A O 1
ATOM 700 N N . ALA A 1 88 ? -2.461 8.093 -6.309 1.00 76.38 88 ALA A N 1
ATOM 701 C CA . ALA A 1 88 ? -3.329 7.733 -7.435 1.00 76.38 88 ALA A CA 1
ATOM 702 C C . ALA A 1 88 ? -3.186 8.692 -8.631 1.00 76.38 88 ALA A C 1
ATOM 704 O O . ALA A 1 88 ? -3.059 8.247 -9.770 1.00 76.38 88 ALA A O 1
ATOM 705 N N . SER A 1 89 ? -3.156 10.005 -8.382 1.00 79.19 89 SER A N 1
ATOM 706 C CA . SER A 1 89 ? -2.973 11.002 -9.445 1.00 79.19 89 SER A CA 1
ATOM 707 C C . SER A 1 89 ? -1.587 10.920 -10.096 1.00 79.19 89 SER A C 1
ATOM 709 O O . SER A 1 89 ? -1.462 11.049 -11.314 1.00 79.19 89 SER A O 1
ATOM 711 N N . MET A 1 90 ? -0.552 10.639 -9.302 1.00 74.81 90 MET A N 1
ATOM 712 C CA . MET A 1 90 ? 0.833 10.553 -9.772 1.00 74.81 90 MET A CA 1
ATOM 713 C C . MET A 1 90 ? 1.101 9.265 -10.553 1.00 74.81 90 MET A C 1
ATOM 715 O O . MET A 1 90 ? 1.845 9.291 -11.529 1.00 74.81 90 MET A O 1
ATOM 719 N N . LEU A 1 91 ? 0.445 8.162 -10.186 1.00 70.19 91 LEU A N 1
ATOM 720 C CA . LEU A 1 91 ? 0.515 6.894 -10.915 1.00 70.19 91 LEU A CA 1
ATOM 721 C C . LEU A 1 91 ? -0.208 6.955 -12.261 1.00 70.19 91 LEU A C 1
ATOM 723 O O . LEU A 1 91 ? 0.294 6.412 -13.239 1.00 70.19 91 LEU A O 1
ATOM 727 N N . ILE A 1 92 ? -1.341 7.662 -12.343 1.00 80.50 92 ILE A N 1
ATOM 728 C CA . ILE A 1 92 ? -1.991 7.942 -13.632 1.00 80.50 92 ILE A CA 1
ATOM 729 C C . ILE A 1 92 ? -1.055 8.776 -14.514 1.00 80.50 92 ILE A C 1
ATOM 731 O O . ILE A 1 92 ? -0.922 8.489 -15.700 1.00 80.50 92 ILE A O 1
ATOM 735 N N . GLY A 1 93 ? -0.365 9.763 -13.931 1.00 70.94 93 GLY A N 1
ATOM 736 C CA . GLY A 1 93 ? 0.651 10.556 -14.625 1.00 70.94 93 GLY A CA 1
ATOM 737 C C . GLY A 1 93 ? 1.833 9.725 -15.134 1.00 70.94 93 GLY A C 1
ATOM 738 O O . GLY A 1 93 ? 2.312 9.974 -16.235 1.00 70.94 93 GLY A O 1
ATOM 739 N N . LEU A 1 94 ? 2.257 8.702 -14.383 1.00 67.06 94 LEU A N 1
ATOM 740 C CA . LEU A 1 94 ? 3.335 7.790 -14.780 1.00 67.06 94 LEU A CA 1
ATOM 741 C C . LEU A 1 94 ? 3.006 7.019 -16.068 1.00 67.06 94 LEU A C 1
ATOM 743 O O . LEU A 1 94 ? 3.905 6.749 -16.857 1.00 67.06 94 LEU A O 1
ATOM 747 N N . GLY A 1 95 ? 1.723 6.736 -16.319 1.00 68.19 95 GLY A N 1
ATOM 748 C CA . GLY A 1 95 ? 1.260 6.092 -17.552 1.00 68.19 95 GLY A CA 1
ATOM 749 C C . GLY A 1 95 ? 1.467 6.920 -18.827 1.00 68.19 95 GLY A C 1
ATOM 750 O O . GLY A 1 95 ? 1.335 6.376 -19.918 1.00 68.19 95 GLY A O 1
ATOM 751 N N . TYR A 1 96 ? 1.802 8.209 -18.701 1.00 73.94 96 TYR A N 1
ATOM 752 C CA . TYR A 1 96 ? 2.065 9.119 -19.822 1.00 73.94 96 TYR A CA 1
ATOM 753 C C . TYR A 1 96 ? 3.549 9.498 -19.968 1.00 73.94 96 TYR A C 1
ATOM 755 O O . TYR A 1 96 ? 3.875 10.380 -20.760 1.00 73.94 96 TYR A O 1
ATOM 763 N N . VAL A 1 97 ? 4.453 8.892 -19.190 1.00 69.56 97 VAL A N 1
ATOM 764 C CA . VAL A 1 97 ? 5.886 9.220 -19.225 1.00 69.56 97 VAL A CA 1
ATOM 765 C C . VAL A 1 97 ? 6.629 8.257 -20.152 1.00 69.56 97 VAL A C 1
ATOM 767 O O . VAL A 1 97 ? 6.731 7.068 -19.867 1.00 69.56 97 VAL A O 1
ATOM 770 N N . ASP A 1 98 ? 7.197 8.786 -21.236 1.00 58.34 98 ASP A N 1
ATOM 771 C CA . ASP A 1 98 ? 8.033 8.027 -22.173 1.00 58.34 98 ASP A CA 1
ATOM 772 C C . ASP A 1 98 ? 9.461 7.774 -21.645 1.00 58.34 98 ASP A C 1
ATOM 774 O O . ASP A 1 98 ? 9.983 8.513 -20.801 1.00 58.34 98 ASP A O 1
ATOM 778 N N . CYS A 1 99 ? 10.148 6.785 -22.235 1.00 53.47 99 CYS A N 1
ATOM 779 C CA . CYS A 1 99 ? 11.517 6.343 -21.907 1.00 53.47 99 CYS A CA 1
ATOM 780 C C . CYS A 1 99 ? 12.591 7.455 -21.880 1.00 53.47 99 CYS A C 1
ATOM 782 O O . CYS A 1 99 ? 13.674 7.247 -21.342 1.00 53.47 99 CYS A O 1
ATOM 784 N N . SER A 1 100 ? 12.320 8.640 -22.438 1.00 61.31 100 SER A N 1
ATOM 785 C CA . SER A 1 100 ? 13.239 9.788 -22.425 1.00 61.31 100 SER A CA 1
ATOM 786 C C . SER A 1 100 ? 13.264 10.558 -21.093 1.00 61.31 100 SER A C 1
ATOM 788 O O . SER A 1 100 ? 14.164 11.374 -20.893 1.00 61.31 100 SER A O 1
ATOM 790 N N . GLN A 1 101 ? 12.290 10.360 -20.195 1.00 63.84 101 GLN A N 1
ATOM 791 C CA . GLN A 1 101 ? 12.111 11.164 -18.972 1.00 63.84 101 GLN A CA 1
ATOM 792 C C . GLN A 1 101 ? 12.234 10.330 -17.686 1.00 63.84 101 GLN A C 1
ATOM 794 O O . GLN A 1 101 ? 11.460 10.458 -16.737 1.00 63.84 101 GLN A O 1
ATOM 799 N N . THR A 1 102 ? 13.270 9.500 -17.628 1.00 60.25 102 THR A N 1
ATOM 800 C CA . THR A 1 102 ? 13.614 8.614 -16.508 1.00 60.25 102 THR A CA 1
ATOM 801 C C . THR A 1 102 ? 13.633 9.287 -15.134 1.00 60.25 102 THR A C 1
ATOM 803 O O . THR A 1 102 ? 13.092 8.764 -14.156 1.00 60.25 102 THR A O 1
ATOM 806 N N . ALA A 1 103 ? 14.240 10.473 -15.046 1.00 65.25 103 ALA A N 1
ATOM 807 C CA . ALA A 1 103 ? 14.324 11.213 -13.792 1.00 65.25 103 ALA A CA 1
ATOM 808 C C . ALA A 1 103 ? 12.931 11.643 -13.301 1.00 65.25 103 ALA A C 1
ATOM 810 O O . ALA A 1 103 ? 12.643 11.525 -12.112 1.00 65.25 103 ALA A O 1
ATOM 811 N N . LEU A 1 104 ? 12.039 12.050 -14.209 1.00 69.88 104 LEU A N 1
ATOM 812 C CA . LEU A 1 104 ? 10.672 12.437 -13.863 1.00 69.88 104 LEU A CA 1
ATOM 813 C C . LEU A 1 104 ? 9.870 11.242 -13.329 1.00 69.88 104 LEU A C 1
ATOM 815 O O . LEU A 1 104 ? 9.204 11.373 -12.305 1.00 69.88 104 LEU A O 1
ATOM 819 N N . ALA A 1 105 ? 9.993 10.069 -13.960 1.00 68.75 105 ALA A N 1
ATOM 820 C CA . ALA A 1 105 ? 9.346 8.837 -13.502 1.00 68.75 105 ALA A CA 1
ATOM 821 C C . ALA A 1 105 ? 9.776 8.458 -12.073 1.00 68.75 105 ALA A C 1
ATOM 823 O O . ALA A 1 105 ? 8.932 8.200 -11.215 1.00 68.75 105 ALA A O 1
ATOM 824 N N . SER A 1 106 ? 11.083 8.498 -11.786 1.00 67.38 106 SER A N 1
ATOM 825 C CA . SER A 1 106 ? 11.600 8.206 -10.442 1.00 67.38 106 SER A CA 1
ATOM 826 C C . SER A 1 106 ? 11.088 9.195 -9.387 1.00 67.38 106 SER A C 1
ATOM 828 O O . SER A 1 106 ? 10.633 8.778 -8.325 1.00 67.38 106 SER A O 1
ATOM 830 N N . VAL A 1 107 ? 11.068 10.496 -9.692 1.00 71.25 107 VAL A N 1
ATOM 831 C CA . VAL A 1 107 ? 10.567 11.535 -8.779 1.00 71.25 107 VAL A CA 1
ATOM 832 C C . VAL A 1 107 ? 9.066 11.381 -8.524 1.00 71.25 107 VAL A C 1
ATOM 834 O O . VAL A 1 107 ? 8.631 11.491 -7.380 1.00 71.25 107 VAL A O 1
ATOM 837 N N . LEU A 1 108 ? 8.273 11.076 -9.555 1.00 71.75 108 LEU A N 1
ATOM 838 C CA . LEU A 1 108 ? 6.831 10.852 -9.416 1.00 71.75 108 LEU A CA 1
ATOM 839 C C . LEU A 1 108 ? 6.519 9.657 -8.510 1.00 71.75 108 LEU A C 1
ATOM 841 O O . LEU A 1 108 ? 5.658 9.758 -7.636 1.00 71.75 108 LEU A O 1
ATOM 845 N N . VAL A 1 109 ? 7.252 8.553 -8.671 1.00 70.06 109 VAL A N 1
ATOM 846 C CA . VAL A 1 109 ? 7.100 7.361 -7.826 1.00 70.06 109 VAL A CA 1
ATOM 847 C C . VAL A 1 109 ? 7.547 7.641 -6.392 1.00 70.06 109 VAL A C 1
ATOM 849 O O . VAL A 1 109 ? 6.857 7.258 -5.451 1.00 70.06 109 VAL A O 1
ATOM 852 N N . ILE A 1 110 ? 8.651 8.365 -6.200 1.00 73.69 110 ILE A N 1
ATOM 853 C CA . ILE A 1 110 ? 9.131 8.749 -4.867 1.00 73.69 110 ILE A CA 1
ATOM 854 C C . ILE A 1 110 ? 8.084 9.603 -4.138 1.00 73.69 110 ILE A C 1
ATOM 856 O O . ILE A 1 110 ? 7.776 9.339 -2.979 1.00 73.69 110 ILE A O 1
ATOM 860 N N . LEU A 1 111 ? 7.479 10.580 -4.816 1.00 74.56 111 LEU A N 1
ATOM 861 C CA . LEU A 1 111 ? 6.433 11.428 -4.237 1.00 74.56 111 LEU A CA 1
ATOM 862 C C . LEU A 1 111 ? 5.135 10.647 -3.941 1.00 74.56 111 LEU A C 1
ATOM 864 O O . LEU A 1 111 ? 4.480 10.886 -2.919 1.00 74.56 111 LEU A O 1
ATOM 868 N N . ALA A 1 112 ? 4.788 9.670 -4.783 1.00 74.25 112 ALA A N 1
ATOM 869 C CA . ALA A 1 112 ? 3.675 8.749 -4.543 1.00 74.25 112 ALA A CA 1
ATOM 870 C C . ALA A 1 112 ? 3.914 7.873 -3.296 1.00 74.25 112 ALA A C 1
ATOM 872 O O . ALA A 1 112 ? 3.026 7.696 -2.465 1.00 74.25 112 ALA A O 1
ATOM 873 N N . VAL A 1 113 ? 5.138 7.382 -3.108 1.00 70.62 113 VAL A N 1
ATOM 874 C CA . VAL A 1 113 ? 5.531 6.578 -1.941 1.00 70.62 113 VAL A CA 1
ATOM 875 C C . VAL A 1 113 ? 5.604 7.434 -0.668 1.00 70.62 113 VAL A C 1
ATOM 877 O O . VAL A 1 113 ? 5.147 7.018 0.398 1.00 70.62 113 VAL A O 1
ATOM 880 N N . SER A 1 114 ? 6.098 8.670 -0.771 1.00 73.69 114 SER A N 1
ATOM 881 C CA . SER A 1 114 ? 6.117 9.641 0.328 1.00 73.69 114 SER A CA 1
ATOM 882 C C . SER A 1 114 ? 4.715 9.968 0.846 1.00 73.69 114 SER A C 1
ATOM 884 O O . SER A 1 114 ? 4.499 10.036 2.056 1.00 73.69 114 SER A O 1
ATOM 886 N N . SER A 1 115 ? 3.742 10.140 -0.049 1.00 72.12 115 SER A N 1
ATOM 887 C CA . SER A 1 115 ? 2.357 10.431 0.342 1.00 72.12 115 SER A CA 1
ATOM 888 C C . SER A 1 115 ? 1.680 9.257 1.061 1.00 72.12 115 SER A C 1
ATOM 890 O O . SER A 1 115 ? 0.928 9.499 2.006 1.00 72.12 115 SER A O 1
ATOM 892 N N . ALA A 1 116 ? 2.031 8.009 0.728 1.00 68.69 116 ALA A N 1
ATOM 893 C CA . ALA A 1 116 ? 1.608 6.825 1.483 1.00 68.69 116 ALA A CA 1
ATOM 894 C C . ALA A 1 116 ? 2.215 6.774 2.904 1.00 68.69 116 ALA A C 1
ATOM 896 O O . ALA A 1 116 ? 1.536 6.390 3.857 1.00 68.69 116 ALA A O 1
ATOM 897 N N . GLY A 1 117 ? 3.456 7.247 3.087 1.00 67.62 117 GLY A N 1
ATOM 898 C CA . GLY A 1 117 ? 4.135 7.319 4.391 1.00 67.62 117 GLY A CA 1
ATOM 899 C C . GLY A 1 117 ? 3.379 8.128 5.459 1.00 67.62 117 GLY A C 1
ATOM 900 O O . GLY A 1 117 ? 3.391 7.773 6.638 1.00 67.62 117 GLY A O 1
ATOM 901 N N . PHE A 1 118 ? 2.652 9.175 5.050 1.00 64.81 118 PHE A N 1
ATOM 902 C CA . PHE A 1 118 ? 1.830 9.995 5.952 1.00 64.81 118 PHE A CA 1
ATOM 903 C C . PHE A 1 118 ? 0.596 9.269 6.501 1.00 64.81 118 PHE A C 1
ATOM 905 O O . PHE A 1 118 ? 0.057 9.682 7.527 1.00 64.81 118 PHE A O 1
ATOM 912 N N . GLN A 1 119 ? 0.136 8.196 5.853 1.00 67.38 119 GLN A N 1
ATOM 913 C CA . GLN A 1 119 ? -1.001 7.418 6.343 1.00 67.38 119 GLN A CA 1
ATOM 914 C C . GLN A 1 119 ? -0.638 6.643 7.618 1.00 67.38 119 GLN A C 1
ATOM 916 O O . GLN A 1 119 ? -1.437 6.569 8.555 1.00 67.38 119 GLN A O 1
ATOM 921 N N . TYR A 1 120 ? 0.589 6.118 7.685 1.00 65.75 120 TYR A N 1
ATOM 922 C CA . TYR A 1 120 ? 1.040 5.274 8.790 1.00 65.75 120 TYR A CA 1
ATOM 923 C C . TYR A 1 120 ? 1.231 6.040 10.108 1.00 65.75 120 TYR A C 1
ATOM 925 O O . TYR A 1 120 ? 1.096 5.445 11.175 1.00 65.75 120 TYR A O 1
ATOM 933 N N . SER A 1 121 ? 1.479 7.358 10.080 1.00 62.78 121 SER A N 1
ATOM 934 C CA . SER A 1 121 ? 1.743 8.132 11.305 1.00 62.78 121 SER A CA 1
ATOM 935 C C . SER A 1 121 ? 0.506 8.403 12.173 1.00 62.78 121 SER A C 1
ATOM 937 O O . SER A 1 121 ? 0.633 8.740 13.349 1.00 62.78 121 SER A O 1
ATOM 939 N N . GLY A 1 122 ? -0.703 8.237 11.626 1.00 59.75 122 GLY A N 1
ATOM 940 C CA . GLY A 1 122 ? -1.963 8.522 12.321 1.00 59.75 122 GLY A CA 1
ATOM 941 C C . GLY A 1 122 ? -2.662 7.314 12.957 1.00 59.75 122 GLY A C 1
ATOM 942 O O . GLY A 1 122 ? -3.726 7.487 13.576 1.00 59.75 122 GLY A O 1
ATOM 943 N N . TRP A 1 123 ? -2.126 6.098 12.791 1.00 62.09 123 TRP A N 1
ATOM 944 C CA . TRP A 1 123 ? -2.808 4.868 13.192 1.00 62.09 123 TRP A CA 1
ATOM 945 C C . TRP A 1 123 ? -2.451 4.368 14.585 1.00 62.09 123 TRP A C 1
ATOM 947 O O . TRP A 1 123 ? -1.306 4.326 15.014 1.00 62.09 123 TRP A O 1
ATOM 957 N N . SER A 1 124 ? -3.493 3.942 15.289 1.00 61.47 124 SER A N 1
ATOM 958 C CA . SER A 1 124 ? -3.428 3.347 16.616 1.00 61.47 124 SER A CA 1
ATOM 959 C C . SER A 1 124 ? -4.086 1.971 16.528 1.00 61.47 124 SER A C 1
ATOM 961 O O . SER A 1 124 ? -5.314 1.902 16.552 1.00 61.47 124 SER A O 1
ATOM 963 N N . GLN A 1 125 ? -3.290 0.912 16.365 1.00 64.50 125 GLN A N 1
ATOM 964 C CA . GLN A 1 125 ? -3.775 -0.459 16.173 1.00 64.50 125 GLN A CA 1
ATOM 965 C C . GLN A 1 125 ? -4.254 -1.083 17.489 1.00 64.50 125 GLN A C 1
ATOM 967 O O . GLN A 1 125 ? -3.548 -1.068 18.498 1.00 64.50 125 GLN A O 1
ATOM 972 N N . THR A 1 126 ? -5.443 -1.682 17.471 1.00 74.81 126 THR A N 1
ATOM 973 C CA . THR A 1 126 ? -6.032 -2.389 18.621 1.00 74.81 126 THR A CA 1
ATOM 974 C C . THR A 1 126 ? -6.183 -3.891 18.354 1.00 74.81 126 THR A C 1
ATOM 976 O O . THR A 1 126 ? -6.292 -4.332 17.211 1.00 74.81 126 THR A O 1
ATOM 979 N N . ARG A 1 127 ? -6.228 -4.718 19.413 1.00 74.00 127 ARG A N 1
ATOM 980 C CA . ARG A 1 127 ? -6.359 -6.189 19.293 1.00 74.00 127 ARG A CA 1
ATOM 981 C C . ARG A 1 127 ? -7.597 -6.614 18.483 1.00 74.00 127 ARG A C 1
ATOM 983 O O . ARG A 1 127 ? -7.521 -7.578 17.729 1.00 74.00 127 ARG A O 1
ATOM 990 N N . ALA A 1 128 ? -8.712 -5.896 18.623 1.00 78.12 128 ALA A N 1
ATOM 991 C CA . ALA A 1 128 ? -9.953 -6.195 17.907 1.00 78.12 128 ALA A CA 1
ATOM 992 C C . ALA A 1 128 ? -9.844 -5.944 16.390 1.00 78.12 128 ALA A C 1
ATOM 994 O O . ALA A 1 128 ? -10.453 -6.663 15.604 1.00 78.12 128 ALA A O 1
ATOM 995 N N . GLU A 1 129 ? -9.049 -4.958 15.962 1.00 74.94 129 GLU A N 1
ATOM 996 C CA . GLU A 1 129 ? -8.817 -4.680 14.537 1.00 74.94 129 GLU A CA 1
ATOM 997 C C . GLU A 1 129 ? -7.982 -5.785 13.885 1.00 74.94 129 GLU A C 1
ATOM 999 O O . GLU A 1 129 ? -8.332 -6.265 12.810 1.00 74.94 129 GLU A O 1
ATOM 1004 N N . TRP A 1 130 ? -6.941 -6.266 14.568 1.00 79.56 130 TRP A N 1
ATOM 1005 C CA . TRP A 1 130 ? -6.111 -7.372 14.083 1.00 79.56 130 TRP A CA 1
ATOM 1006 C C . TRP A 1 130 ? -6.888 -8.677 13.913 1.00 79.56 130 TRP A C 1
ATOM 1008 O O . TRP A 1 130 ? -6.676 -9.395 12.940 1.00 79.56 130 TRP A O 1
ATOM 1018 N N . GLN A 1 131 ? -7.836 -8.969 14.807 1.00 83.00 131 GLN A N 1
ATOM 1019 C CA . GLN A 1 131 ? -8.701 -10.141 14.653 1.00 83.00 131 GLN A CA 1
ATOM 1020 C C . GLN A 1 131 ? -9.519 -10.079 13.356 1.00 83.00 131 GLN A C 1
ATOM 1022 O O . GLN A 1 131 ? -9.637 -11.086 12.662 1.00 83.00 131 GLN A O 1
ATOM 1027 N N . ILE A 1 132 ? -10.029 -8.899 12.988 1.00 80.56 132 ILE A N 1
ATOM 1028 C CA . ILE A 1 132 ? -10.748 -8.696 11.720 1.00 80.56 132 ILE A CA 1
ATOM 1029 C C . ILE A 1 132 ? -9.816 -8.933 10.525 1.00 80.56 132 ILE A C 1
ATOM 1031 O O . ILE A 1 132 ? -10.206 -9.622 9.584 1.00 80.56 132 ILE A O 1
ATOM 1035 N N . VAL A 1 133 ? -8.582 -8.416 10.574 1.00 80.56 133 VAL A N 1
ATOM 1036 C CA . VAL A 1 133 ? -7.571 -8.631 9.522 1.00 80.56 133 VAL A CA 1
ATOM 1037 C C . VAL A 1 133 ? -7.308 -10.123 9.319 1.00 80.56 133 VAL A C 1
ATOM 1039 O O . VAL A 1 133 ? -7.333 -10.601 8.187 1.00 80.56 133 VAL A O 1
ATOM 1042 N N . PHE A 1 134 ? -7.112 -10.875 10.405 1.00 85.50 134 PHE A N 1
ATOM 1043 C CA . PHE A 1 134 ? -6.852 -12.311 10.325 1.00 85.50 134 PHE A CA 1
ATOM 1044 C C . PHE A 1 134 ? -8.021 -13.089 9.717 1.00 85.50 134 PHE A C 1
ATOM 1046 O O . PHE A 1 134 ? -7.785 -13.984 8.909 1.00 85.50 134 PHE A O 1
ATOM 1053 N N . TYR A 1 135 ? -9.271 -12.730 10.032 1.00 88.19 135 TYR A N 1
ATOM 1054 C CA . TYR A 1 135 ? -10.434 -13.368 9.409 1.00 88.19 135 TYR A CA 1
ATOM 1055 C C . TYR A 1 135 ? -10.532 -13.082 7.908 1.00 88.19 135 TYR A C 1
ATOM 1057 O O . TYR A 1 135 ? -10.803 -14.000 7.134 1.00 88.19 135 TYR A O 1
ATOM 1065 N N . ILE A 1 136 ? -10.277 -11.840 7.482 1.00 86.62 136 ILE A N 1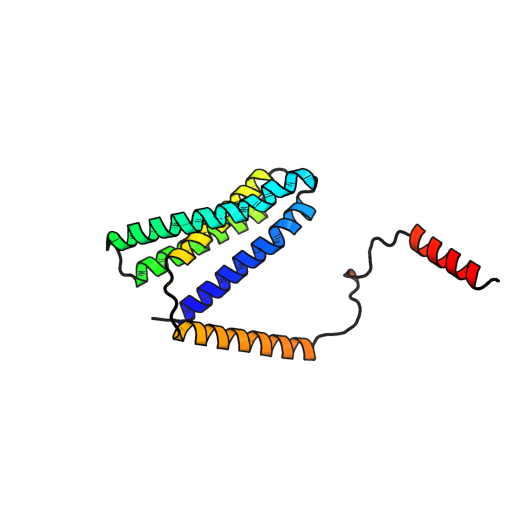
ATOM 1066 C CA . ILE A 1 136 ? -10.273 -11.475 6.057 1.00 86.62 136 ILE A CA 1
ATOM 1067 C C . ILE A 1 136 ? -9.160 -12.230 5.320 1.00 86.62 136 ILE A C 1
ATOM 1069 O O . ILE A 1 136 ? -9.418 -12.835 4.281 1.00 86.62 136 ILE A O 1
ATOM 1073 N N . ALA A 1 137 ? -7.947 -12.256 5.880 1.00 84.88 137 ALA A N 1
ATOM 1074 C CA . ALA A 1 137 ? -6.813 -12.966 5.298 1.00 84.88 137 ALA A CA 1
ATOM 1075 C C . ALA A 1 137 ? -7.083 -14.474 5.182 1.00 84.88 137 ALA A C 1
ATOM 1077 O O . ALA A 1 137 ? -6.876 -15.054 4.119 1.00 84.88 137 ALA A O 1
ATOM 1078 N N . ALA A 1 138 ? -7.608 -15.105 6.239 1.00 90.31 138 ALA A N 1
ATOM 1079 C CA . ALA A 1 138 ? -7.991 -16.515 6.207 1.00 90.31 138 ALA A CA 1
ATOM 1080 C C . ALA A 1 138 ? -9.026 -16.794 5.105 1.00 90.31 138 ALA A C 1
ATOM 1082 O O . ALA A 1 138 ? -8.879 -17.758 4.355 1.00 90.31 138 ALA A O 1
ATOM 1083 N N . GLY A 1 139 ? -10.027 -15.920 4.951 1.00 91.69 139 GLY A N 1
ATOM 1084 C CA . GLY A 1 139 ? -11.006 -16.006 3.868 1.00 91.69 139 GLY A CA 1
ATOM 1085 C C . GLY A 1 139 ? -10.372 -15.917 2.477 1.00 91.69 139 GLY A C 1
ATOM 1086 O O . GLY A 1 139 ? -10.687 -16.737 1.617 1.00 91.69 139 GLY A O 1
ATOM 1087 N N . MET A 1 140 ? -9.442 -14.978 2.263 1.00 89.81 140 MET A N 1
ATOM 1088 C CA . MET A 1 140 ? -8.711 -14.842 0.996 1.00 89.81 140 MET A CA 1
ATOM 1089 C C . MET A 1 140 ? -7.900 -16.095 0.657 1.00 89.81 140 MET A C 1
ATOM 1091 O O . MET A 1 140 ? -7.945 -16.555 -0.481 1.00 89.81 140 MET A O 1
ATOM 1095 N N . TYR A 1 141 ? -7.195 -16.670 1.635 1.00 91.31 141 TYR A N 1
ATOM 1096 C CA . TYR A 1 141 ? -6.417 -17.892 1.427 1.00 91.31 141 TYR A CA 1
ATOM 1097 C C . TYR A 1 141 ? -7.303 -19.096 1.118 1.00 91.31 141 TYR A C 1
ATOM 1099 O O . TYR A 1 141 ? -7.003 -19.843 0.191 1.00 91.31 141 TYR A O 1
ATOM 1107 N N . ILE A 1 142 ? -8.409 -19.273 1.848 1.00 95.19 142 ILE A N 1
ATOM 1108 C CA . ILE A 1 142 ? -9.352 -20.370 1.597 1.00 95.19 142 ILE A CA 1
ATOM 1109 C C . ILE A 1 142 ? -9.969 -20.224 0.203 1.00 95.19 142 ILE A C 1
ATOM 1111 O O . ILE A 1 142 ? -10.004 -21.191 -0.554 1.00 95.19 142 ILE A O 1
ATOM 1115 N N . PHE A 1 143 ? -10.405 -19.017 -0.164 1.00 94.50 143 PHE A N 1
ATOM 1116 C CA . PHE A 1 143 ? -10.952 -18.747 -1.490 1.00 94.50 143 PHE A CA 1
ATOM 1117 C C . PHE A 1 143 ? -9.924 -19.006 -2.598 1.00 94.50 143 PHE A C 1
ATOM 1119 O O . PHE A 1 143 ? -10.227 -19.715 -3.555 1.00 94.50 143 PHE A O 1
ATOM 1126 N N . GLY A 1 144 ? -8.700 -18.491 -2.447 1.00 90.62 144 GLY A N 1
ATOM 1127 C CA . GLY A 1 144 ? -7.612 -18.708 -3.398 1.00 90.62 144 GLY A CA 1
ATOM 1128 C C . GLY A 1 144 ? -7.242 -20.184 -3.542 1.00 90.62 144 GLY A C 1
ATOM 1129 O O . GLY A 1 144 ? -7.055 -20.653 -4.659 1.00 90.62 144 GLY A O 1
ATOM 1130 N N . ALA A 1 145 ? -7.214 -20.939 -2.441 1.00 92.06 145 ALA A N 1
ATOM 1131 C CA . ALA A 1 145 ? -6.948 -22.374 -2.457 1.00 92.06 145 ALA A CA 1
ATOM 1132 C C . ALA A 1 145 ? -8.059 -23.160 -3.167 1.00 92.06 145 ALA A C 1
ATOM 1134 O O . ALA A 1 145 ? -7.764 -24.002 -4.011 1.00 92.06 145 ALA A O 1
ATOM 1135 N N . ILE A 1 146 ? -9.331 -22.862 -2.878 1.00 95.25 146 ILE A N 1
ATOM 1136 C CA . ILE A 1 146 ? -10.468 -23.492 -3.564 1.00 95.25 146 ILE A CA 1
ATOM 1137 C C . ILE A 1 146 ? -10.416 -23.177 -5.061 1.00 95.25 146 ILE A C 1
ATOM 1139 O O . ILE A 1 146 ? -10.538 -24.083 -5.880 1.00 95.25 146 ILE A O 1
ATOM 1143 N N . PHE A 1 147 ? -10.194 -21.912 -5.425 1.00 94.56 147 PHE A N 1
ATOM 1144 C CA . PHE A 1 147 ? -10.089 -21.496 -6.821 1.00 94.56 147 PHE A CA 1
ATOM 1145 C C . PHE A 1 147 ? -8.932 -22.204 -7.535 1.00 94.56 147 PHE A C 1
ATOM 1147 O O . PHE A 1 147 ? -9.119 -22.753 -8.617 1.00 94.56 147 PHE A O 1
ATOM 1154 N N . TYR A 1 148 ? -7.755 -22.252 -6.910 1.00 90.50 148 TYR A N 1
ATOM 1155 C CA . TYR A 1 148 ? -6.5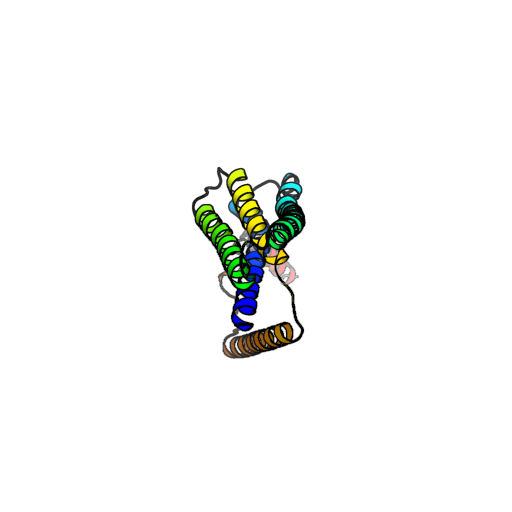91 -22.941 -7.457 1.00 90.50 148 TYR A CA 1
ATOM 1156 C C . TYR A 1 148 ? -6.865 -24.434 -7.678 1.00 90.50 148 TYR A C 1
ATOM 1158 O O . TYR A 1 148 ? -6.589 -24.941 -8.755 1.00 90.50 148 TYR A O 1
ATOM 1166 N N . ILE A 1 149 ? -7.476 -25.130 -6.715 1.00 92.50 149 ILE A N 1
ATOM 1167 C CA . ILE A 1 149 ? -7.818 -26.557 -6.858 1.00 92.50 149 ILE A CA 1
ATOM 1168 C C . ILE A 1 149 ? -8.792 -26.797 -8.020 1.00 92.50 149 ILE A C 1
ATOM 1170 O O . ILE A 1 149 ? -8.692 -27.813 -8.701 1.00 92.50 149 ILE A O 1
ATOM 1174 N N . VAL A 1 150 ? -9.738 -25.882 -8.247 1.00 93.38 150 VAL A N 1
ATOM 1175 C CA . VAL A 1 150 ? -10.745 -26.029 -9.308 1.00 93.38 150 VAL A CA 1
ATOM 1176 C C . VAL A 1 150 ? -10.178 -25.712 -10.695 1.00 93.38 150 VAL A C 1
ATOM 1178 O O . VAL A 1 150 ? -10.576 -26.353 -11.664 1.00 93.38 150 VAL A O 1
ATOM 1181 N N . PHE A 1 151 ? -9.280 -24.728 -10.808 1.00 88.69 151 PHE A N 1
ATOM 1182 C CA . PHE A 1 151 ? -8.888 -24.150 -12.100 1.00 88.69 151 PHE A CA 1
ATOM 1183 C C . PHE A 1 151 ? -7.417 -24.342 -12.492 1.00 88.69 151 PHE A C 1
ATOM 1185 O O . PHE A 1 151 ? -7.075 -24.074 -13.644 1.00 88.69 151 PHE A O 1
ATOM 1192 N N . ALA A 1 152 ? -6.530 -24.772 -11.592 1.00 84.25 152 ALA A N 1
ATOM 1193 C CA . ALA A 1 152 ? -5.131 -24.987 -11.948 1.00 84.25 152 ALA A CA 1
ATOM 1194 C C . ALA A 1 152 ? -4.996 -26.196 -12.889 1.00 84.25 152 ALA A C 1
ATOM 1196 O O . ALA A 1 152 ? -5.269 -27.332 -12.507 1.00 84.25 152 ALA A O 1
ATOM 1197 N N . SER A 1 153 ? -4.541 -25.945 -14.118 1.00 76.00 153 SER A N 1
ATOM 1198 C CA . SER A 1 153 ? -4.067 -26.980 -15.041 1.00 76.00 153 SER A CA 1
ATOM 1199 C C . SER A 1 153 ? -2.538 -27.003 -15.031 1.00 76.00 153 SER A C 1
ATOM 1201 O O . SER A 1 153 ? -1.902 -25.950 -15.008 1.00 76.00 153 SER A O 1
ATOM 1203 N N . GLY A 1 154 ? -1.950 -28.200 -15.044 1.00 74.00 154 GLY A N 1
ATOM 1204 C CA . GLY A 1 154 ? -0.498 -28.415 -15.039 1.00 74.00 154 GLY A CA 1
ATOM 1205 C C . GLY A 1 154 ? 0.173 -28.301 -16.412 1.00 74.00 154 GLY A C 1
ATOM 1206 O O . GLY A 1 154 ? 1.346 -28.643 -16.536 1.00 74.00 154 GLY A O 1
ATOM 1207 N N . GLU A 1 155 ? -0.544 -27.869 -17.451 1.00 74.31 155 GLU A N 1
ATOM 1208 C CA . GLU A 1 155 ? 0.029 -27.708 -18.790 1.00 74.31 155 GLU A CA 1
ATOM 1209 C C . GLU A 1 155 ? 0.854 -26.421 -18.916 1.00 74.31 155 GLU A C 1
ATOM 1211 O O . GLU A 1 155 ? 0.406 -25.320 -18.572 1.00 74.31 155 GLU A O 1
ATOM 1216 N N . LEU A 1 156 ? 2.066 -26.581 -19.460 1.00 60.94 156 LEU A N 1
ATOM 1217 C CA . LEU A 1 156 ? 2.985 -25.494 -19.787 1.00 60.94 156 LEU A CA 1
ATOM 1218 C C . LEU A 1 156 ? 2.296 -24.487 -20.707 1.00 60.94 156 LEU A C 1
ATOM 1220 O O . LEU A 1 156 ? 1.915 -24.797 -21.838 1.00 60.94 156 LEU A O 1
ATOM 1224 N N . GLN A 1 157 ? 2.149 -23.263 -20.211 1.00 68.81 157 GLN A N 1
ATOM 1225 C CA . GLN A 1 157 ? 1.529 -22.192 -20.969 1.00 68.81 157 GLN A CA 1
ATOM 1226 C C . GLN A 1 157 ? 2.450 -21.755 -22.121 1.00 68.81 157 GLN A C 1
ATOM 1228 O O . GLN A 1 157 ? 3.668 -21.714 -21.950 1.00 68.81 157 GLN A O 1
ATOM 1233 N N . PRO A 1 158 ? 1.903 -21.394 -23.294 1.00 64.81 158 PRO A N 1
ATOM 1234 C CA . PRO A 1 158 ? 2.694 -21.142 -24.501 1.00 64.81 158 PRO A CA 1
ATOM 1235 C C . PRO A 1 158 ? 3.695 -19.985 -24.366 1.00 64.81 158 PRO A C 1
ATOM 1237 O O . PRO A 1 158 ? 4.682 -19.967 -25.090 1.00 64.81 158 PRO A O 1
ATOM 1240 N N . TRP A 1 159 ? 3.471 -19.057 -23.432 1.00 67.19 159 TRP A N 1
ATOM 1241 C CA . TRP A 1 159 ? 4.376 -17.943 -23.128 1.00 67.19 159 TRP A CA 1
ATOM 1242 C C . TRP A 1 159 ? 5.591 -18.341 -22.274 1.00 67.19 159 TRP A C 1
ATOM 1244 O O . TRP A 1 159 ? 6.534 -17.566 -22.181 1.00 67.19 159 TRP A O 1
ATOM 1254 N N . ALA A 1 160 ? 5.564 -19.520 -21.642 1.00 61.62 160 ALA A N 1
ATOM 1255 C CA . ALA A 1 160 ? 6.676 -20.065 -20.860 1.00 61.62 160 ALA A CA 1
ATOM 1256 C C . ALA A 1 160 ? 7.617 -20.941 -21.706 1.00 61.62 160 ALA A C 1
ATOM 1258 O O . ALA A 1 160 ? 8.595 -21.470 -21.186 1.00 61.62 160 ALA A O 1
ATOM 1259 N N . LYS A 1 161 ? 7.318 -21.125 -23.000 1.00 63.41 161 LYS A N 1
ATOM 1260 C CA . LYS A 1 161 ? 8.282 -21.666 -23.958 1.00 63.41 161 LYS A CA 1
ATOM 1261 C C . LYS A 1 161 ? 9.298 -20.567 -24.228 1.00 63.41 161 LYS A C 1
ATOM 1263 O O . LYS A 1 161 ? 8.898 -19.481 -24.645 1.00 63.41 161 LYS A O 1
ATOM 1268 N N . ASP A 1 162 ? 10.574 -20.839 -23.973 1.00 61.31 162 ASP A N 1
ATOM 1269 C CA . ASP A 1 162 ? 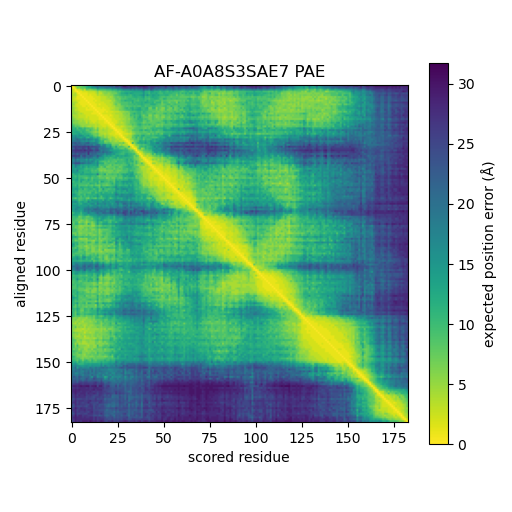11.647 -19.891 -24.250 1.00 61.31 162 ASP A CA 1
ATOM 1270 C C . ASP A 1 162 ? 11.590 -19.476 -25.723 1.00 61.31 162 ASP A C 1
ATOM 1272 O O . ASP A 1 162 ? 11.969 -20.217 -26.623 1.00 61.31 162 ASP A O 1
ATOM 1276 N N . SER A 1 163 ? 11.138 -18.251 -25.983 1.00 53.09 163 SER A N 1
ATOM 1277 C CA . SER A 1 163 ? 11.202 -17.620 -27.310 1.00 53.09 163 SER A CA 1
ATOM 1278 C C . SER A 1 163 ? 12.642 -17.370 -27.786 1.00 53.09 163 SER A C 1
ATOM 1280 O O . SER A 1 163 ? 12.844 -16.875 -28.893 1.00 53.09 163 SER A O 1
ATOM 1282 N N . CYS A 1 164 ? 13.625 -17.703 -26.947 1.00 46.06 164 CYS A N 1
ATOM 1283 C CA . CYS A 1 164 ? 15.052 -17.594 -27.198 1.00 46.06 164 CYS A CA 1
ATOM 1284 C C . CYS A 1 164 ? 15.761 -18.958 -27.140 1.00 46.06 164 CYS A C 1
ATOM 1286 O O . CYS A 1 164 ? 16.935 -18.985 -26.776 1.00 46.06 164 CYS A O 1
ATOM 1288 N N . SER A 1 165 ? 15.125 -20.083 -27.501 1.00 51.16 165 SER A N 1
ATOM 1289 C CA . SER A 1 165 ? 15.953 -21.191 -27.989 1.00 51.16 165 SER A CA 1
ATOM 1290 C C . SER A 1 165 ? 16.580 -20.722 -29.302 1.00 51.16 165 SER A C 1
ATOM 1292 O O . SER A 1 165 ? 15.915 -20.515 -30.320 1.00 51.16 165 SER A O 1
ATOM 1294 N N . ASN A 1 166 ? 17.876 -20.407 -29.259 1.00 54.31 166 ASN A N 1
ATOM 1295 C CA . ASN A 1 166 ? 18.608 -20.149 -30.486 1.00 54.31 166 ASN A CA 1
ATOM 1296 C C . ASN A 1 166 ? 18.536 -21.447 -31.302 1.00 54.31 166 ASN A C 1
ATOM 1298 O O . ASN A 1 166 ? 18.901 -22.493 -30.762 1.00 54.31 166 ASN A O 1
ATOM 1302 N N . PRO A 1 167 ? 18.151 -21.416 -32.590 1.00 58.53 167 PRO A N 1
ATOM 1303 C CA . PRO A 1 167 ? 18.130 -22.617 -33.428 1.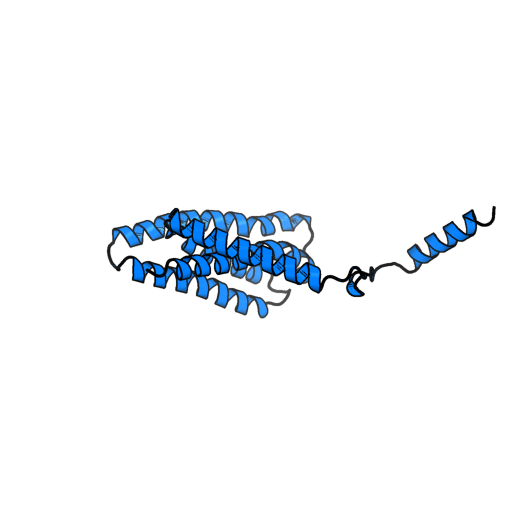00 58.53 167 PRO A CA 1
ATOM 1304 C C . PRO A 1 167 ? 19.469 -23.373 -33.414 1.00 58.53 167 PRO A C 1
ATOM 1306 O O . PRO A 1 167 ? 19.507 -24.581 -33.611 1.00 58.53 167 PRO A O 1
ATOM 1309 N N . SER A 1 168 ? 20.569 -22.667 -33.122 1.00 58.16 168 SER A N 1
ATOM 1310 C CA . SER A 1 168 ? 21.903 -23.235 -32.947 1.00 58.16 168 SER A CA 1
ATOM 1311 C C . SER A 1 168 ? 22.089 -24.076 -31.678 1.00 58.16 168 SER A C 1
ATOM 1313 O O . SER A 1 168 ? 22.914 -24.977 -31.698 1.00 58.16 168 SER A O 1
ATOM 1315 N N . GLU A 1 169 ? 21.389 -23.800 -30.572 1.00 63.34 169 GLU A N 1
ATOM 1316 C CA . GLU A 1 169 ? 21.485 -24.605 -29.340 1.00 63.34 169 GLU A CA 1
ATOM 1317 C C . GLU A 1 169 ? 20.663 -25.892 -29.445 1.00 63.34 169 GLU A C 1
ATOM 1319 O O . GLU A 1 169 ? 21.198 -26.956 -29.148 1.00 63.34 169 GLU A O 1
ATOM 1324 N N . GLU A 1 170 ? 19.433 -25.825 -29.970 1.00 64.56 170 GLU A N 1
ATOM 1325 C CA . GLU A 1 170 ? 18.619 -27.022 -30.241 1.00 64.56 170 GLU A CA 1
ATOM 1326 C C . GLU A 1 170 ? 19.293 -27.939 -31.274 1.00 64.56 170 GLU A C 1
ATOM 1328 O O . GLU A 1 170 ? 19.423 -29.134 -31.021 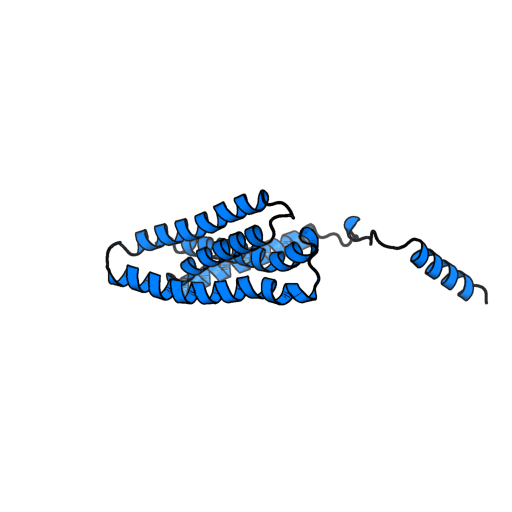1.00 64.56 170 GLU A O 1
ATOM 1333 N N . GLN A 1 171 ? 19.849 -27.391 -32.367 1.00 64.25 171 GLN A N 1
ATOM 1334 C CA . GLN A 1 171 ? 20.625 -28.189 -33.329 1.00 64.25 171 GLN A CA 1
ATOM 1335 C C . GLN A 1 171 ? 21.911 -28.770 -32.736 1.00 64.25 171 GLN A C 1
ATOM 1337 O O . GLN A 1 171 ? 22.304 -29.870 -33.112 1.00 64.25 171 GLN A O 1
ATOM 1342 N N . ASN A 1 172 ? 22.606 -28.065 -31.839 1.00 64.94 172 ASN A N 1
ATOM 1343 C CA . ASN A 1 172 ? 23.806 -28.614 -31.200 1.00 64.94 172 ASN A CA 1
ATOM 1344 C C . ASN A 1 172 ? 23.460 -29.753 -30.234 1.00 64.94 172 ASN A C 1
ATOM 1346 O O . ASN A 1 172 ? 24.218 -30.715 -30.148 1.00 64.94 172 ASN A O 1
ATOM 1350 N N . THR A 1 173 ? 22.327 -29.667 -29.533 1.00 72.25 173 THR A N 1
ATOM 1351 C CA . THR A 1 173 ? 21.834 -30.750 -28.675 1.00 72.25 173 THR A CA 1
ATOM 1352 C C . THR A 1 173 ? 21.342 -31.941 -29.499 1.00 72.25 173 THR A C 1
ATOM 1354 O O . THR A 1 173 ? 21.734 -33.060 -29.191 1.00 72.25 173 THR A O 1
ATOM 1357 N N . GLU A 1 174 ? 20.586 -31.731 -30.582 1.00 74.38 174 GLU A N 1
ATOM 1358 C CA . GLU A 1 174 ? 20.170 -32.815 -31.492 1.00 74.38 174 GLU A CA 1
ATOM 1359 C C . GLU A 1 174 ? 21.378 -33.518 -32.134 1.00 74.38 174 GLU A C 1
ATOM 1361 O O . GLU A 1 174 ? 21.495 -34.736 -32.050 1.00 74.38 174 GLU A O 1
ATOM 1366 N N . ASN A 1 175 ? 22.348 -32.760 -32.665 1.00 67.88 175 ASN A N 1
ATOM 1367 C CA . ASN A 1 175 ? 23.576 -33.332 -33.233 1.00 67.88 175 ASN A CA 1
ATOM 1368 C C . ASN A 1 175 ? 24.438 -34.064 -32.190 1.00 67.88 175 ASN A C 1
ATOM 1370 O O . ASN A 1 175 ? 25.201 -34.959 -32.548 1.00 67.88 175 ASN A O 1
ATOM 1374 N N . PHE A 1 176 ? 24.394 -33.669 -30.916 1.00 73.31 176 PHE A N 1
ATOM 1375 C CA . PHE A 1 176 ? 25.126 -34.359 -29.852 1.00 73.31 176 PHE A CA 1
ATOM 1376 C C . PHE A 1 176 ? 24.482 -35.713 -29.521 1.00 73.31 176 PHE A C 1
ATOM 1378 O O . PHE A 1 176 ? 25.194 -36.705 -29.405 1.00 73.31 176 PHE A O 1
ATOM 1385 N N . LEU A 1 177 ? 23.149 -35.765 -29.445 1.00 76.81 177 LEU A N 1
ATOM 1386 C CA . LEU A 1 177 ? 22.389 -36.987 -29.164 1.00 76.81 177 LEU A CA 1
ATOM 1387 C C . LEU A 1 177 ? 22.493 -38.003 -30.316 1.00 76.81 177 LEU A C 1
ATOM 1389 O O . LEU A 1 177 ? 22.781 -39.172 -30.076 1.00 76.81 177 LEU A O 1
ATOM 1393 N N . ASP A 1 178 ? 22.401 -37.543 -31.568 1.00 73.19 178 ASP A N 1
ATOM 1394 C CA . ASP A 1 178 ? 22.570 -38.398 -32.755 1.00 73.19 178 ASP A CA 1
ATOM 1395 C C . ASP A 1 178 ? 23.986 -39.006 -32.868 1.00 73.19 178 ASP A C 1
ATOM 1397 O O . ASP A 1 178 ? 24.170 -40.062 -33.476 1.00 73.19 178 ASP A O 1
ATOM 1401 N N . ASN A 1 179 ? 25.003 -38.355 -32.287 1.00 69.69 179 ASN A N 1
ATOM 1402 C CA . ASN A 1 179 ? 26.374 -38.875 -32.246 1.00 69.69 179 ASN A CA 1
ATOM 1403 C C . ASN A 1 179 ? 26.622 -39.861 -31.089 1.00 69.69 179 ASN A C 1
ATOM 1405 O O . ASN A 1 179 ? 27.540 -40.674 -31.201 1.00 69.69 179 ASN A O 1
ATOM 1409 N N . GLU A 1 180 ? 25.846 -39.816 -30.000 1.00 69.94 180 GLU A N 1
ATOM 1410 C CA . GLU A 1 180 ? 25.938 -40.800 -28.908 1.00 69.94 180 GLU A CA 1
ATOM 1411 C C . GLU A 1 180 ? 25.208 -42.111 -29.239 1.00 69.94 180 GLU A C 1
ATOM 1413 O O . GLU A 1 180 ? 25.689 -43.178 -28.864 1.00 69.94 180 GLU A O 1
ATOM 1418 N N . ASP A 1 181 ? 24.114 -42.060 -30.004 1.00 69.75 181 ASP A N 1
ATOM 1419 C CA . ASP A 1 181 ? 23.348 -43.249 -30.416 1.00 69.75 181 ASP A CA 1
ATOM 1420 C C . ASP A 1 181 ? 23.970 -44.004 -31.617 1.00 69.75 181 ASP A C 1
ATOM 1422 O O . ASP A 1 181 ? 23.507 -45.081 -32.007 1.00 69.75 181 ASP A O 1
ATOM 1426 N N . GLY A 1 182 ? 25.017 -43.434 -32.226 1.00 61.09 182 GLY A N 1
ATOM 1427 C CA . GLY A 1 182 ? 25.716 -43.953 -33.408 1.00 61.09 182 GLY A CA 1
ATOM 1428 C C . GLY A 1 182 ? 27.012 -44.732 -33.136 1.00 61.09 182 GLY A C 1
ATOM 1429 O O . GLY A 1 182 ? 27.731 -45.035 -34.095 1.00 61.09 182 GLY A O 1
ATOM 1430 N N . LEU A 1 183 ? 27.328 -45.039 -31.872 1.00 54.25 183 LEU A N 1
ATOM 1431 C CA . LEU A 1 183 ? 28.540 -45.750 -31.426 1.00 54.25 183 LEU A CA 1
ATOM 1432 C C . LEU A 1 183 ? 28.179 -47.035 -30.665 1.00 54.25 183 LEU A C 1
ATOM 1434 O O . LEU A 1 183 ? 28.906 -48.040 -30.852 1.00 54.25 183 LEU A O 1
#

InterPro domains:
  IPR036259 MFS transporter superfamily [G3DSA:1.20.1250.20] (4-126)
  IPR036259 MFS transporter superfamily [SSF103473] (5-159)
  IPR050382 Major Facilitator Superfamily Sodium/Anion Cotransporter [PTHR11662] (2-123)

Sequence (183 aa):
MPNYAIVVSNITCDWGLYTLLTYIPTYMNDVLKLDITTNGLFSSLPYIVFWATVFCGGWLADFFRDRKLMSTTNTRKVFDTVAKLGPASMLIGLGYVDCSQTALASVLVILAVSSAGFQYSGWSQTRAEWQIVFYIAAGMYIFGAIFYIVFASGELQPWAKDSCSNPSEEQNTENFLDNEDGL

Mean predicted aligned error: 14.36 Å

Solvent-accessible surface area (backbone atoms only — not comparable to full-atom values): 10489 Å² total; per-residue (Å²): 127,70,64,64,60,55,52,53,53,46,54,54,49,54,51,52,51,50,51,49,64,65,44,48,63,53,47,47,49,76,65,57,69,58,64,76,84,70,44,60,63,65,66,45,45,54,59,55,48,32,56,54,29,32,56,53,21,35,56,51,45,51,56,57,59,75,63,68,80,61,58,76,68,58,49,50,50,53,48,49,50,52,25,48,50,49,23,52,56,37,54,60,52,50,77,74,63,57,78,89,45,59,69,58,52,53,52,41,50,38,54,24,45,32,30,45,24,46,47,66,45,76,67,81,90,51,76,72,57,52,53,53,52,52,53,53,51,52,50,52,52,54,50,50,50,52,50,44,72,76,67,66,69,92,69,84,53,82,85,75,52,71,90,72,66,49,72,68,56,59,50,52,52,52,57,50,52,61,58,64,79,70,115

Nearest PDB structures (foldseek):
  8u3h-assembly1_A  TM=7.004E-01  e=1.372E-06  Homo sapiens
  9ayb-assembly1_A  TM=6.603E-01  e=2.290E-06  Homo sapiens
  8jhr-assembly1_A  TM=5.963E-01  e=7.164E+00  Homo sapiens
  3g6b-assembly1_B  TM=2.289E-01  e=3.157E+00  Thermotoga maritima

Organism: Mytilus edulis (NCBI:txid6550)

Foldseek 3Di:
DPLVVVLVLVVVLVVVLVVCLVCVVVCCVPQQVDDPVVCVVLNCVLVVLLVVLLVVLLVVLVVVVVVPPDDLVVVLVVLSVQLQVQLVVLVVVLVVDHNVPVVSNSVSSSRNSSSSSNNVNSDDDDPVSVVVNVVVVVVVVVVVVVCCVVDDDPDDDPVNPPPPPDPVNVVVVVVVVVVVVVD

Secondary structure (DSSP, 8-state):
--HHHHHHHHHHHHHHHHHHHHHHHHHHHHTT---TTTHHHHHHHHHHHHHHHHHHHHHHHHHHHHTT-S-HHHHHHHHHHHHHHHHHHHHHHHTT--TT-HHHHHHHHHHHHHHHHHHHTT----HHHHHHHHHHHHHHHHHHHHHHHHH---SPPGGGS-TT--HHHHHHHHHHHHHHTT-

pLDDT: mean 70.07, std 9.9, range [46.06, 95.25]